Protein AF-A0A2X3J7S8-F1 (afdb_monomer_lite)

Sequence (209 aa):
MTCVLLGASFTGETIERVNIHTGEVEVIYRASQGAHVGVVTVHPKSEKYVFIHGPENPDETWHYDFHHRRGVIAEGGKVSNLDAMDITAPYTPGALRGGSHVHVFSPNGERVSFTYNDHVMHELDPALDLRNVGVAAPFGPVNVQKQHPREYSGSHWCVLVSKTTPTPQPGSDEINRAYEEGWVGNHALAFIGRHTFAKGRESAGAVYR

Radius of gyration: 17.53 Å; chains: 1; bounding box: 47×36×51 Å

pLDDT: mean 91.77, std 14.01, range [23.58, 98.69]

InterPro domains:
  IPR022223 Protein of unknown function DUF3748 [PF12566] (36-152)

Structure (mmCIF, N/CA/C/O backbone):
data_AF-A0A2X3J7S8-F1
#
_entry.id   AF-A0A2X3J7S8-F1
#
loop_
_atom_site.group_PDB
_atom_site.id
_atom_site.type_symbol
_atom_site.label_atom_id
_atom_site.label_alt_id
_atom_site.label_comp_id
_atom_site.label_asym_id
_atom_site.label_entity_id
_atom_site.label_seq_id
_atom_site.pdbx_PDB_ins_code
_atom_site.Cartn_x
_atom_site.Cartn_y
_atom_site.Cartn_z
_atom_site.occupancy
_atom_site.B_iso_or_equiv
_atom_site.auth_seq_id
_atom_site.auth_comp_id
_atom_site.auth_asym_id
_atom_site.auth_atom_id
_atom_site.pdbx_PDB_model_num
ATOM 1 N N . MET A 1 1 ? -15.821 12.381 -7.428 1.00 27.23 1 MET A N 1
ATOM 2 C CA . MET A 1 1 ? -14.966 13.143 -6.496 1.00 27.23 1 MET A CA 1
ATOM 3 C C . MET A 1 1 ? -13.579 13.147 -7.107 1.00 27.23 1 MET A C 1
ATOM 5 O O . MET A 1 1 ? -12.922 12.121 -7.077 1.00 27.23 1 MET A O 1
ATOM 9 N N . THR A 1 2 ? -13.173 14.241 -7.743 1.00 23.58 2 THR A N 1
ATOM 10 C CA . THR A 1 2 ? -11.796 14.399 -8.223 1.00 23.58 2 THR A CA 1
ATOM 11 C C . THR A 1 2 ? -11.240 15.568 -7.440 1.00 23.58 2 THR A C 1
ATOM 13 O O . THR A 1 2 ? -11.690 16.697 -7.615 1.00 23.58 2 THR A O 1
ATOM 16 N N . CYS A 1 3 ? -10.347 15.287 -6.499 1.00 24.14 3 CYS A N 1
ATOM 17 C CA . CYS A 1 3 ? -9.651 16.316 -5.747 1.00 24.14 3 CYS A CA 1
ATOM 18 C C . CYS A 1 3 ? -8.173 16.207 -6.106 1.00 24.14 3 CYS A C 1
ATOM 20 O O . CYS A 1 3 ? -7.448 15.367 -5.581 1.00 24.14 3 CYS A O 1
ATOM 22 N N . VAL A 1 4 ? -7.748 17.028 -7.063 1.00 29.41 4 VAL A N 1
ATOM 23 C CA . VAL A 1 4 ? -6.334 17.347 -7.239 1.00 29.41 4 VAL A CA 1
ATOM 24 C C . VAL A 1 4 ? -6.040 18.461 -6.241 1.00 29.41 4 VAL A C 1
ATOM 26 O O . VAL A 1 4 ? -6.377 19.613 -6.494 1.00 29.41 4 VAL A O 1
ATOM 29 N N . LEU A 1 5 ? -5.445 18.127 -5.096 1.00 35.62 5 LEU A N 1
ATOM 30 C CA . LEU A 1 5 ? -4.813 19.119 -4.228 1.00 35.62 5 LEU A CA 1
ATOM 31 C C . LEU A 1 5 ? -3.309 19.098 -4.495 1.00 35.62 5 LEU A C 1
ATOM 33 O O . LEU A 1 5 ? -2.562 18.320 -3.910 1.00 35.62 5 LEU A O 1
ATOM 37 N N . LEU A 1 6 ? -2.866 19.976 -5.393 1.00 27.33 6 LEU A N 1
ATOM 38 C CA . LEU A 1 6 ? -1.498 20.484 -5.352 1.00 27.33 6 LEU A CA 1
ATOM 39 C C . LEU A 1 6 ? -1.391 21.326 -4.070 1.00 27.33 6 LEU A C 1
ATOM 41 O O . LEU A 1 6 ? -1.966 22.408 -4.007 1.00 27.33 6 LEU A O 1
ATOM 45 N N . GLY A 1 7 ? -0.731 20.795 -3.036 1.00 36.75 7 GLY A N 1
ATOM 46 C CA . GLY A 1 7 ? -0.483 21.506 -1.773 1.00 36.75 7 GLY A CA 1
ATOM 47 C C . GLY A 1 7 ? -1.260 21.033 -0.537 1.00 36.75 7 GLY A C 1
ATOM 48 O O . GLY A 1 7 ? -1.210 21.714 0.482 1.00 36.75 7 GLY A O 1
ATOM 49 N N . ALA A 1 8 ? -1.954 19.889 -0.567 1.00 49.38 8 ALA A N 1
ATOM 50 C CA . ALA A 1 8 ? -2.459 19.290 0.673 1.00 49.38 8 ALA A CA 1
ATOM 51 C C . ALA A 1 8 ? -1.309 18.636 1.451 1.00 49.38 8 ALA A C 1
ATOM 53 O O . ALA A 1 8 ? -0.743 17.639 1.001 1.00 49.38 8 ALA A O 1
ATOM 54 N N . SER A 1 9 ? -0.967 19.180 2.617 1.00 66.56 9 SER A N 1
ATOM 55 C CA . SER A 1 9 ? -0.078 18.511 3.564 1.00 66.56 9 SER A CA 1
ATOM 56 C C . SER A 1 9 ? -0.805 17.321 4.198 1.00 66.56 9 SER A C 1
ATOM 58 O O . SER A 1 9 ? -1.938 17.449 4.662 1.00 66.56 9 SER A O 1
ATOM 60 N N . PHE A 1 10 ? -0.169 16.152 4.213 1.00 83.69 10 PHE A N 1
ATOM 61 C CA . PHE A 1 10 ? -0.716 14.944 4.830 1.00 83.69 10 PHE A CA 1
ATOM 62 C C . PHE A 1 10 ? -0.515 15.005 6.350 1.00 83.69 10 PHE A C 1
ATOM 64 O O . PHE A 1 10 ? 0.505 14.553 6.857 1.00 83.69 10 PHE A O 1
ATOM 71 N N . THR A 1 11 ? -1.464 15.622 7.060 1.00 90.88 11 THR A N 1
ATOM 72 C CA . THR A 1 11 ? -1.354 15.953 8.497 1.00 90.88 11 THR A CA 1
ATOM 73 C C . THR A 1 11 ? -2.442 15.317 9.366 1.00 90.88 11 THR A C 1
ATOM 75 O O . THR A 1 11 ? -2.646 15.738 10.500 1.00 90.88 11 THR A O 1
ATOM 78 N N . GLY A 1 12 ? -3.203 14.352 8.844 1.00 94.25 12 GLY A N 1
ATOM 79 C CA . GLY A 1 12 ? -4.275 13.715 9.611 1.00 94.25 12 GLY A CA 1
ATOM 80 C C . GLY A 1 12 ? -3.718 12.941 10.807 1.00 94.25 12 GLY A C 1
ATOM 81 O O . GLY A 1 12 ? -2.787 12.157 10.659 1.00 94.25 12 GLY A O 1
ATOM 82 N N . GLU A 1 13 ? -4.267 13.156 11.999 1.00 96.31 13 GLU A N 1
ATOM 83 C CA . GLU A 1 13 ? -3.843 12.449 13.219 1.00 96.31 13 GLU A CA 1
ATOM 84 C C . GLU A 1 13 ? -4.748 11.262 13.555 1.00 96.31 13 GLU A C 1
ATOM 86 O O . GLU A 1 13 ? -4.360 10.370 14.311 1.00 96.31 13 GLU A O 1
ATOM 91 N N . THR A 1 14 ? -5.965 11.245 13.016 1.00 97.56 14 THR A N 1
ATOM 92 C CA . THR A 1 14 ? -6.994 10.264 13.352 1.00 97.56 14 THR A CA 1
ATOM 93 C C . THR A 1 14 ? -7.722 9.758 12.114 1.00 97.56 14 THR A C 1
ATOM 95 O O . THR A 1 14 ? -7.866 10.456 11.111 1.00 97.56 14 THR A O 1
ATOM 98 N N . ILE A 1 15 ? -8.194 8.515 12.205 1.00 97.38 15 ILE A N 1
ATOM 99 C CA . ILE A 1 15 ? -9.266 7.986 11.366 1.00 97.38 15 ILE A CA 1
ATOM 100 C C . ILE A 1 15 ? -10.505 7.917 12.242 1.00 97.38 15 ILE A C 1
ATOM 102 O O . ILE A 1 15 ? -10.474 7.329 13.325 1.00 97.38 15 ILE A O 1
ATOM 106 N N . GLU A 1 16 ? -11.585 8.524 11.774 1.00 96.38 16 GLU A N 1
ATOM 107 C CA . GLU A 1 16 ? -12.795 8.738 12.558 1.00 96.38 16 GLU A CA 1
ATOM 108 C C . GLU A 1 16 ? -14.023 8.321 11.755 1.00 96.38 16 GLU A C 1
ATOM 110 O O . GLU A 1 16 ? -14.027 8.370 10.521 1.00 96.38 16 GLU A O 1
ATOM 115 N N . ARG A 1 17 ? -15.083 7.937 12.464 1.00 93.94 17 ARG A N 1
ATOM 116 C CA . ARG A 1 17 ? -16.429 7.831 11.901 1.00 93.94 17 ARG A CA 1
ATOM 117 C C . ARG A 1 17 ? -17.372 8.765 12.635 1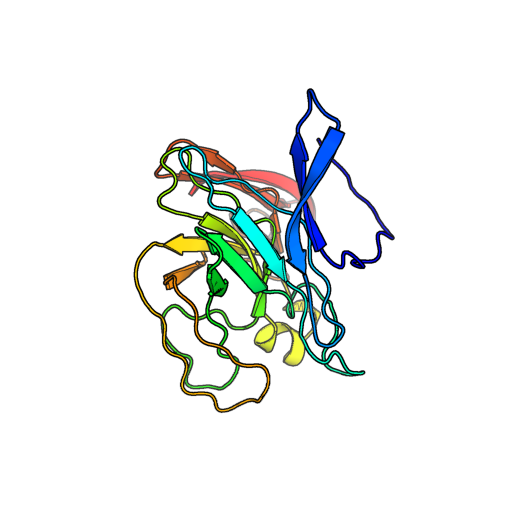.00 93.94 17 ARG A C 1
ATOM 119 O O . ARG A 1 17 ? -17.214 9.008 13.827 1.00 93.94 17 ARG A O 1
ATOM 126 N N . VAL A 1 18 ? -18.370 9.254 11.910 1.00 95.94 18 VAL A N 1
ATOM 127 C CA . VAL A 1 18 ? -19.370 10.180 12.439 1.00 95.94 18 VAL A CA 1
ATOM 128 C C . VAL A 1 18 ? -20.750 9.571 12.272 1.00 95.94 18 VAL A C 1
ATOM 130 O O . VAL A 1 18 ? -21.126 9.142 11.178 1.00 95.94 18 VAL A O 1
ATOM 133 N N . ASN A 1 19 ? -21.526 9.554 13.350 1.00 96.12 19 ASN A N 1
ATOM 134 C CA . ASN A 1 19 ? -22.940 9.233 13.285 1.00 96.12 19 ASN A CA 1
ATOM 135 C C . ASN A 1 19 ? -23.696 10.423 12.674 1.00 96.12 19 ASN A C 1
ATOM 137 O O . ASN A 1 19 ? -23.760 11.500 13.260 1.00 96.12 19 ASN A O 1
ATOM 141 N N . ILE A 1 20 ? -24.304 10.229 11.504 1.00 96.44 20 ILE A N 1
ATOM 142 C CA . ILE A 1 20 ? -24.978 11.310 10.764 1.00 96.44 20 ILE A CA 1
ATOM 143 C C . ILE A 1 20 ? -26.258 11.833 11.435 1.00 96.44 20 ILE A C 1
ATOM 145 O O . ILE A 1 20 ? -26.748 12.895 11.061 1.00 96.44 20 ILE A O 1
ATOM 149 N N . HIS A 1 21 ? -26.822 11.095 12.394 1.00 97.31 21 HIS A N 1
ATOM 150 C CA . HIS A 1 21 ? -28.045 11.479 13.096 1.00 97.31 21 HIS A CA 1
ATOM 151 C C . HIS A 1 21 ? -27.751 12.205 14.409 1.00 97.31 21 HIS A C 1
ATOM 153 O O . HIS A 1 21 ? -28.447 13.161 14.739 1.00 97.31 21 HIS A O 1
ATOM 159 N N . THR A 1 22 ? -26.741 11.753 15.158 1.00 97.44 22 THR A N 1
ATOM 160 C CA . THR A 1 22 ? -26.391 12.325 16.471 1.00 97.44 22 THR A CA 1
ATOM 161 C C . THR A 1 22 ? -25.235 13.320 16.405 1.00 97.44 22 THR A C 1
ATOM 163 O O . THR A 1 22 ? -25.077 14.122 17.320 1.00 97.44 22 THR A O 1
ATOM 166 N N . GLY A 1 23 ? -24.421 13.272 15.348 1.00 96.12 23 GLY A N 1
ATOM 167 C CA . GLY A 1 23 ? -23.163 14.012 15.251 1.00 96.12 23 GLY A CA 1
ATOM 168 C C . GLY A 1 23 ? -22.041 13.442 16.125 1.00 96.12 23 GLY A C 1
ATOM 169 O O . GLY A 1 23 ? -20.977 14.048 16.205 1.00 96.12 23 GLY A O 1
ATOM 170 N N . GLU A 1 24 ? -22.257 12.299 16.784 1.00 97.06 24 GLU A N 1
ATOM 171 C CA . GLU A 1 24 ? -21.241 11.645 17.609 1.00 97.06 24 GLU A CA 1
ATOM 172 C C . GLU A 1 24 ? -20.062 11.180 16.748 1.00 97.06 24 GLU A C 1
ATOM 174 O O . GLU A 1 24 ? -20.255 10.568 15.693 1.00 97.06 24 GLU A O 1
ATOM 179 N N . VAL A 1 25 ? -18.846 11.480 17.207 1.00 96.38 25 VAL A N 1
ATOM 180 C CA . VAL A 1 25 ? -17.593 11.135 16.532 1.00 96.38 25 VAL A CA 1
ATOM 181 C C . VAL A 1 25 ? -16.887 10.041 17.319 1.00 96.38 25 VAL A C 1
ATOM 183 O O . VAL A 1 25 ? -16.632 10.193 18.513 1.00 96.38 25 VAL A O 1
ATOM 186 N N . GLU A 1 26 ? -16.523 8.964 16.634 1.00 95.06 26 GLU A N 1
ATOM 187 C CA . GLU A 1 26 ? -15.729 7.874 17.188 1.00 95.06 26 GLU A CA 1
ATOM 188 C C . GLU A 1 26 ? -14.376 7.797 16.483 1.00 95.06 26 GLU A C 1
ATOM 190 O O . GLU A 1 26 ? -14.296 7.762 15.252 1.00 95.06 26 GLU A O 1
ATOM 195 N N . VAL A 1 27 ? -13.307 7.728 17.276 1.00 96.38 27 VAL A N 1
ATOM 196 C CA . VAL A 1 27 ? -11.940 7.554 16.779 1.00 96.38 27 VAL A CA 1
ATOM 197 C C . VAL A 1 27 ? -11.670 6.066 16.572 1.00 96.38 27 VAL A C 1
ATOM 199 O O . VAL A 1 27 ? -11.536 5.315 17.533 1.00 96.38 27 VAL A O 1
ATOM 202 N N . ILE A 1 28 ? -11.542 5.657 15.312 1.00 96.25 28 ILE A N 1
ATOM 203 C CA . ILE A 1 28 ? -11.196 4.285 14.907 1.00 96.25 28 ILE A CA 1
ATOM 204 C C . ILE A 1 28 ? -9.697 4.040 15.096 1.00 96.25 28 ILE A C 1
ATOM 206 O O . ILE A 1 28 ? -9.274 2.961 15.510 1.00 96.25 28 ILE A O 1
ATOM 210 N N . TYR A 1 29 ? -8.881 5.042 14.769 1.00 97.19 29 TYR A N 1
ATOM 211 C CA . TYR A 1 29 ? -7.431 4.973 14.889 1.00 97.19 29 TYR A CA 1
ATOM 212 C C . TYR A 1 29 ? -6.848 6.346 15.200 1.00 97.19 29 TYR A C 1
ATOM 214 O O . TYR A 1 29 ? -7.319 7.355 14.679 1.00 97.19 29 TYR A O 1
ATOM 222 N N . ARG A 1 30 ? -5.785 6.373 16.006 1.00 97.19 30 ARG A N 1
ATOM 223 C CA . ARG A 1 30 ? -4.969 7.560 16.255 1.00 97.19 30 ARG A CA 1
ATOM 224 C C . ARG A 1 30 ? -3.526 7.244 15.893 1.00 97.19 30 ARG A C 1
ATOM 226 O O . ARG A 1 30 ? -2.946 6.310 16.446 1.00 97.19 30 ARG A O 1
ATOM 233 N N . ALA A 1 31 ? -2.973 8.024 14.973 1.00 96.00 31 ALA A N 1
ATOM 234 C CA . ALA A 1 31 ? -1.571 7.952 14.614 1.00 96.00 31 ALA A CA 1
ATOM 235 C C . ALA A 1 31 ? -0.698 8.272 15.830 1.00 96.00 31 ALA A C 1
ATOM 237 O O . ALA A 1 31 ? -1.080 9.027 16.727 1.00 96.00 31 ALA A O 1
ATOM 238 N N . SER A 1 32 ? 0.487 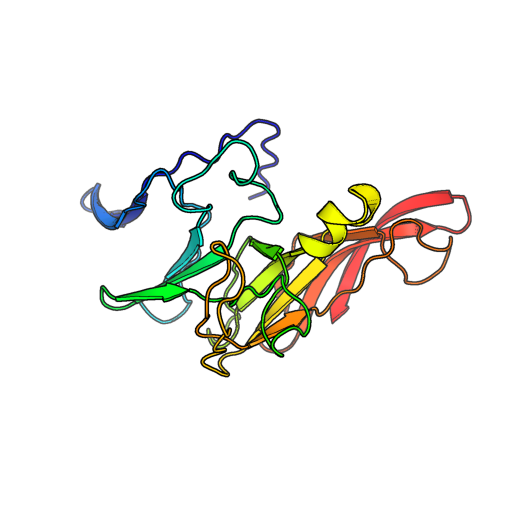7.677 15.865 1.00 95.38 32 SER A N 1
ATOM 239 C CA . SER A 1 32 ? 1.447 7.880 16.944 1.00 95.38 32 SER A CA 1
ATOM 240 C C . SER A 1 32 ? 2.837 8.138 16.375 1.00 95.38 32 SER A C 1
ATOM 242 O O . SER A 1 32 ? 3.059 7.999 15.173 1.00 95.38 32 SER A O 1
ATOM 244 N N . GLN A 1 33 ? 3.773 8.544 17.236 1.00 96.19 33 GLN A N 1
ATOM 245 C CA . GLN A 1 33 ? 5.185 8.699 16.863 1.00 96.19 33 GLN A CA 1
ATOM 246 C C . GLN A 1 33 ? 5.412 9.672 15.690 1.00 96.19 33 GLN A C 1
ATOM 248 O O . GLN A 1 33 ? 6.262 9.443 14.837 1.00 96.19 33 GLN A O 1
ATOM 253 N N . GLY A 1 34 ? 4.629 10.752 15.621 1.00 95.25 34 GLY A N 1
ATOM 254 C CA . GLY A 1 34 ? 4.751 11.766 14.567 1.00 95.25 34 GLY A CA 1
ATOM 255 C C . GLY A 1 34 ? 4.273 11.319 13.182 1.00 95.25 34 GLY A C 1
ATOM 256 O O . GLY A 1 34 ? 4.447 12.064 12.224 1.00 95.25 34 GLY A O 1
ATOM 257 N N . ALA A 1 35 ? 3.678 10.128 13.057 1.00 96.00 35 ALA A N 1
ATOM 258 C CA . ALA A 1 35 ? 3.042 9.713 11.818 1.00 96.00 35 ALA A CA 1
ATOM 259 C C . ALA A 1 35 ? 1.727 10.462 11.582 1.00 96.00 35 ALA A C 1
ATOM 261 O O . ALA A 1 35 ? 1.071 10.939 12.510 1.00 96.00 35 ALA A O 1
ATOM 262 N N . HIS A 1 36 ? 1.305 10.453 10.324 1.00 97.00 36 HIS A N 1
ATOM 263 C CA . HIS A 1 36 ? -0.007 10.917 9.905 1.00 97.00 36 HIS A CA 1
ATOM 264 C C . HIS A 1 36 ? -0.770 9.803 9.186 1.00 97.00 36 HIS A C 1
ATOM 266 O O . HIS A 1 36 ? -0.178 8.837 8.697 1.00 97.00 36 HIS A O 1
ATOM 272 N N . VAL A 1 37 ? -2.090 9.933 9.132 1.00 97.38 37 VAL A N 1
ATOM 273 C CA . VAL A 1 37 ? -3.015 8.978 8.523 1.00 97.38 37 VAL A CA 1
ATOM 274 C C . VAL A 1 37 ? -4.077 9.683 7.693 1.00 97.38 37 VAL A C 1
ATOM 276 O O . VAL A 1 37 ? -4.382 10.856 7.903 1.00 97.38 37 VAL A O 1
ATOM 279 N N . GLY A 1 38 ? -4.668 8.963 6.744 1.00 95.81 38 GLY A N 1
ATOM 280 C CA . GLY A 1 38 ? -5.783 9.487 5.963 1.00 95.81 38 GLY A CA 1
ATOM 281 C C . GLY A 1 38 ? -6.200 8.569 4.824 1.00 95.81 38 GLY A C 1
ATOM 282 O O . GLY A 1 38 ? -5.756 7.427 4.736 1.00 95.81 38 GLY A O 1
ATOM 283 N N . VAL A 1 39 ? -7.042 9.099 3.932 1.00 94.38 39 VAL A N 1
ATOM 284 C CA . VAL A 1 39 ? -7.511 8.403 2.717 1.00 94.38 39 VAL A CA 1
ATOM 285 C C . VAL A 1 39 ? -8.101 7.027 3.064 1.00 94.38 39 VAL A C 1
ATOM 287 O O . VAL A 1 39 ? -7.631 5.986 2.611 1.00 94.38 39 VAL A O 1
ATOM 290 N N . VAL A 1 40 ? -9.101 7.033 3.946 1.00 96.38 40 VAL A N 1
ATOM 291 C CA . VAL A 1 40 ? -9.759 5.817 4.433 1.00 96.38 40 VAL A CA 1
ATOM 292 C C . VAL A 1 40 ? -10.810 5.306 3.448 1.00 96.38 40 VAL A C 1
ATOM 294 O O . VAL A 1 40 ? -11.610 6.076 2.918 1.00 96.38 40 VAL A O 1
ATOM 297 N N . THR A 1 41 ? -10.846 3.988 3.275 1.00 97.00 41 THR A N 1
ATOM 298 C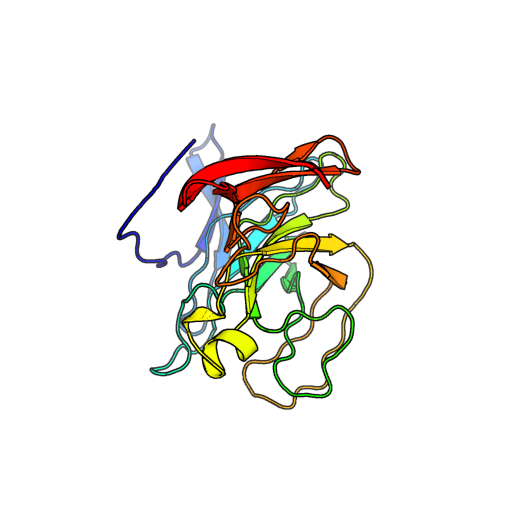 CA . THR A 1 41 ? -11.900 3.246 2.583 1.00 97.00 41 THR A CA 1
ATOM 299 C C . THR A 1 41 ? -12.512 2.229 3.542 1.00 97.00 41 THR A C 1
ATOM 301 O O . THR A 1 41 ? -11.810 1.571 4.313 1.00 97.00 41 THR A O 1
ATOM 304 N N . VAL A 1 42 ? -13.834 2.079 3.489 1.00 97.25 42 VAL A N 1
ATOM 305 C CA . VAL A 1 42 ? -14.584 1.122 4.315 1.00 97.25 42 VAL A CA 1
ATOM 306 C C . VAL A 1 42 ? -14.847 -0.152 3.516 1.00 97.25 42 VAL A C 1
ATOM 308 O O . VAL A 1 42 ? -15.158 -0.100 2.325 1.00 97.25 42 VAL A O 1
ATOM 311 N N . HIS A 1 43 ? -14.724 -1.304 4.165 1.00 97.94 43 HIS A N 1
ATOM 312 C CA . HIS A 1 43 ? -15.052 -2.599 3.585 1.00 97.94 43 HIS A CA 1
ATOM 313 C C . HIS A 1 43 ? -16.554 -2.680 3.246 1.00 97.94 43 HIS A C 1
ATOM 315 O O . HIS A 1 43 ? -17.388 -2.260 4.050 1.00 97.94 43 HIS A O 1
ATOM 321 N N . PRO A 1 44 ? -16.949 -3.255 2.093 1.00 96.88 44 PRO A N 1
ATOM 322 C CA . PRO A 1 44 ? -18.332 -3.181 1.605 1.00 96.88 44 PRO A CA 1
ATOM 323 C C . PRO A 1 44 ? -19.365 -3.940 2.454 1.00 96.88 44 PRO A C 1
ATOM 325 O O . PRO A 1 44 ? -20.563 -3.767 2.249 1.00 96.88 44 PRO A O 1
ATOM 328 N N . LYS A 1 45 ? -18.929 -4.824 3.362 1.00 95.69 45 LYS A N 1
ATOM 329 C CA . LYS A 1 45 ? -19.817 -5.746 4.100 1.00 95.69 45 LYS A CA 1
ATOM 330 C C . LYS A 1 45 ? -19.568 -5.823 5.604 1.00 95.69 45 LYS A C 1
ATOM 332 O O . LYS A 1 45 ? -20.285 -6.542 6.292 1.00 95.69 45 LYS A O 1
ATOM 337 N N . SER A 1 46 ? -18.528 -5.174 6.116 1.00 95.06 46 SER A N 1
ATOM 338 C CA . SER A 1 46 ? -18.163 -5.288 7.530 1.00 95.06 46 SER A CA 1
ATOM 339 C C . SER A 1 46 ? -17.517 -4.010 8.031 1.00 95.06 46 SER A C 1
ATOM 341 O O . SER A 1 46 ? -17.045 -3.193 7.243 1.00 95.06 46 SER A O 1
ATOM 343 N N . GLU A 1 47 ? -17.488 -3.857 9.352 1.00 95.44 47 GLU A N 1
ATOM 344 C CA . GLU A 1 47 ? -16.823 -2.750 10.034 1.00 95.44 47 GLU A CA 1
ATOM 345 C C . GLU A 1 47 ? -15.299 -2.940 10.026 1.00 95.44 47 GLU A C 1
ATOM 347 O O . GLU A 1 47 ? -14.655 -3.245 11.031 1.00 95.44 47 GLU A O 1
ATOM 352 N N . LYS A 1 48 ? -14.741 -2.815 8.827 1.00 97.19 48 LYS A N 1
ATOM 353 C CA . LYS A 1 48 ? -13.322 -2.928 8.530 1.00 97.19 48 LYS A CA 1
ATOM 354 C C . LYS A 1 48 ? -12.915 -1.739 7.684 1.00 97.19 48 LYS A C 1
ATOM 356 O O . LYS A 1 48 ? -13.601 -1.380 6.729 1.00 97.19 48 LYS A O 1
ATOM 361 N N . TYR A 1 49 ? -11.780 -1.159 8.023 1.00 98.06 49 TYR A N 1
ATOM 362 C CA . TYR A 1 49 ? -11.262 0.047 7.400 1.00 98.06 49 TYR A CA 1
ATOM 363 C C . TYR A 1 49 ? -9.882 -0.245 6.840 1.00 98.06 49 TYR A C 1
ATOM 365 O O . TYR A 1 49 ? -9.103 -0.952 7.476 1.00 98.06 49 TYR A O 1
ATOM 373 N N . VAL A 1 50 ? -9.577 0.312 5.676 1.00 98.44 50 VAL A N 1
ATOM 374 C CA . VAL A 1 50 ? -8.218 0.374 5.143 1.00 98.44 50 VAL A CA 1
ATOM 375 C C . VAL A 1 50 ? -7.861 1.830 4.898 1.00 98.44 50 VAL A C 1
ATOM 377 O O . VAL A 1 50 ? -8.692 2.591 4.409 1.00 98.44 50 VAL A O 1
ATOM 380 N N . PHE A 1 51 ? -6.665 2.248 5.285 1.00 98.12 51 PHE A N 1
ATOM 381 C CA . PHE A 1 51 ? -6.235 3.637 5.160 1.00 98.12 51 PHE A CA 1
ATOM 382 C C . PHE A 1 51 ? -4.726 3.738 4.992 1.00 98.12 51 PHE A C 1
ATOM 384 O O . PHE A 1 51 ? -3.978 2.786 5.232 1.00 98.12 51 PHE A O 1
ATOM 391 N N . ILE A 1 52 ? -4.290 4.925 4.588 1.00 97.38 52 ILE A N 1
ATOM 392 C CA . ILE A 1 52 ? -2.883 5.251 4.418 1.00 97.38 52 ILE A CA 1
ATOM 393 C C . ILE A 1 52 ? -2.303 5.655 5.755 1.00 97.38 52 ILE A C 1
ATOM 395 O O . ILE A 1 52 ? -2.877 6.472 6.476 1.00 97.38 52 ILE A O 1
ATOM 399 N N . HIS A 1 53 ? -1.119 5.133 6.029 1.00 97.69 53 HIS A N 1
ATOM 400 C CA . HIS A 1 53 ? -0.302 5.512 7.159 1.00 97.69 53 HIS A CA 1
ATOM 401 C C . HIS A 1 53 ? 1.054 6.006 6.647 1.00 97.69 53 HIS A C 1
ATOM 403 O O . HIS A 1 53 ? 1.729 5.318 5.878 1.00 97.69 53 HIS A O 1
ATOM 409 N N . GLY A 1 54 ? 1.442 7.217 7.044 1.00 96.69 54 GLY A N 1
ATOM 410 C CA . GLY A 1 54 ? 2.789 7.742 6.819 1.00 96.69 54 GLY A CA 1
ATOM 411 C C . GLY A 1 54 ? 3.820 7.022 7.694 1.00 96.69 54 GLY A C 1
ATOM 412 O O . GLY A 1 54 ? 3.457 6.185 8.520 1.00 96.69 54 GLY A O 1
ATOM 413 N N . PRO A 1 55 ? 5.115 7.309 7.556 1.00 95.88 55 PRO A N 1
ATOM 414 C CA . PRO A 1 55 ? 6.105 6.667 8.404 1.00 95.88 55 PRO A CA 1
ATOM 415 C C . PRO A 1 55 ? 6.001 7.144 9.858 1.00 95.88 55 PRO A C 1
ATOM 417 O O . PRO A 1 55 ? 5.764 8.318 10.130 1.00 95.88 55 PRO A O 1
ATOM 420 N N . GLU A 1 56 ? 6.207 6.222 10.795 1.00 96.50 56 GLU A N 1
ATOM 421 C CA . GLU A 1 56 ? 6.418 6.538 12.213 1.00 96.50 56 GLU A CA 1
ATOM 422 C C . GLU A 1 56 ? 7.857 6.995 12.437 1.00 96.50 56 GLU A C 1
ATOM 424 O O . GLU A 1 56 ? 8.777 6.504 11.780 1.00 96.50 56 GLU A O 1
ATOM 429 N N . ASN A 1 57 ? 8.058 7.904 13.390 1.00 96.69 57 ASN A N 1
ATOM 430 C CA . ASN A 1 57 ? 9.324 8.587 13.654 1.00 96.69 57 ASN A CA 1
ATOM 431 C C . ASN A 1 57 ? 9.918 9.155 12.352 1.00 96.69 57 ASN A C 1
ATOM 433 O O . ASN A 1 57 ? 10.977 8.683 11.915 1.00 96.69 57 ASN A O 1
ATOM 437 N N . PRO A 1 58 ? 9.209 10.076 11.668 1.00 96.19 58 PRO A N 1
ATOM 438 C CA . PRO A 1 58 ? 9.734 10.676 10.454 1.00 96.19 58 PRO A CA 1
ATOM 439 C C . PRO A 1 58 ? 11.017 11.457 10.758 1.00 96.19 58 PRO A C 1
ATOM 441 O O . PRO A 1 58 ? 11.133 12.091 11.808 1.00 96.19 58 PRO A O 1
ATOM 444 N N . ASP A 1 59 ? 11.971 11.408 9.836 1.00 95.88 59 ASP A N 1
ATOM 445 C CA . ASP A 1 59 ? 13.225 12.160 9.902 1.00 95.88 59 ASP A CA 1
ATOM 446 C C . ASP A 1 59 ? 13.520 12.854 8.563 1.00 95.88 59 ASP A C 1
ATOM 448 O O . ASP A 1 59 ? 12.706 12.821 7.637 1.00 95.88 59 ASP A O 1
ATOM 452 N N . GLU A 1 60 ? 14.675 13.514 8.468 1.00 94.00 60 GLU A N 1
ATOM 453 C CA . GLU A 1 60 ? 15.086 14.264 7.274 1.00 94.00 60 GLU A CA 1
ATOM 454 C C . GLU A 1 60 ? 15.115 13.400 6.003 1.00 94.00 60 GLU A C 1
ATOM 456 O O . GLU A 1 60 ? 14.789 13.883 4.920 1.00 94.00 60 GLU A O 1
ATOM 461 N N . THR A 1 61 ? 15.454 12.118 6.136 1.00 92.88 61 THR A N 1
ATOM 462 C CA . THR A 1 61 ? 15.610 11.166 5.026 1.00 92.88 61 THR A CA 1
ATOM 463 C C . THR A 1 61 ? 14.378 10.293 4.808 1.00 92.88 61 THR A C 1
ATOM 465 O O . THR A 1 61 ? 14.157 9.787 3.713 1.00 92.88 61 THR A O 1
ATOM 468 N N . TRP A 1 62 ? 13.545 10.131 5.836 1.00 95.56 62 TRP A N 1
ATOM 469 C CA . TRP A 1 62 ? 12.385 9.254 5.814 1.00 95.56 62 TRP A CA 1
ATOM 470 C C . TRP A 1 62 ? 11.169 9.961 6.408 1.00 95.56 62 TRP A C 1
ATOM 472 O O . TRP A 1 62 ? 10.830 9.808 7.582 1.00 95.56 62 TRP A O 1
ATOM 482 N N . HIS A 1 63 ? 10.488 10.735 5.572 1.00 94.88 63 HIS A N 1
ATOM 483 C CA . HIS A 1 63 ? 9.246 11.436 5.888 1.00 94.88 63 HIS A CA 1
ATOM 484 C C . HIS A 1 63 ? 8.139 11.020 4.913 1.00 94.88 63 HIS A C 1
ATOM 486 O O . HIS A 1 63 ? 8.336 10.155 4.059 1.00 94.88 63 HIS A O 1
ATOM 492 N N . TYR A 1 64 ? 6.939 11.580 5.075 1.00 94.62 64 TYR A N 1
ATOM 493 C CA . TYR A 1 64 ? 5.827 11.273 4.180 1.00 94.62 64 TYR A CA 1
ATOM 494 C C . TYR A 1 64 ? 6.176 11.611 2.721 1.00 94.62 64 TYR A C 1
ATOM 496 O O . TYR A 1 64 ? 6.340 12.779 2.378 1.00 94.62 64 TYR A O 1
ATOM 504 N N . ASP A 1 65 ? 6.210 10.578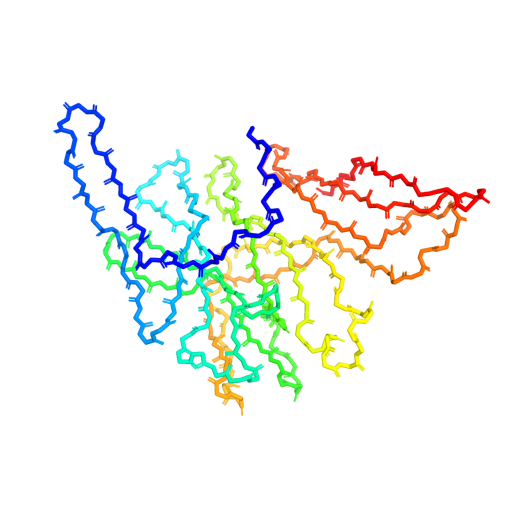 1.880 1.00 94.62 65 ASP A N 1
ATOM 505 C CA . ASP A 1 65 ? 6.374 10.656 0.428 1.00 94.62 65 ASP A CA 1
ATOM 506 C C . ASP A 1 65 ? 5.633 9.475 -0.237 1.00 94.62 65 ASP A C 1
ATOM 508 O O . ASP A 1 65 ? 5.170 8.539 0.432 1.00 94.62 65 ASP A O 1
ATOM 512 N N . PHE A 1 66 ? 5.503 9.487 -1.562 1.00 94.44 66 PHE A N 1
ATOM 513 C CA . PHE A 1 66 ? 4.821 8.465 -2.347 1.00 94.44 66 PHE A CA 1
ATOM 514 C C . PHE A 1 66 ? 5.391 7.058 -2.135 1.00 94.44 66 PHE A C 1
ATOM 516 O O . PHE A 1 66 ? 4.629 6.091 -2.183 1.00 94.44 66 PHE A O 1
ATOM 523 N N . HIS A 1 67 ? 6.686 6.922 -1.867 1.00 96.62 67 HIS A N 1
ATOM 524 C CA . HIS A 1 67 ? 7.346 5.634 -1.656 1.00 96.62 67 HIS A CA 1
ATOM 525 C C . HIS A 1 67 ? 7.577 5.287 -0.162 1.00 96.62 67 HIS A C 1
ATOM 527 O O . HIS A 1 67 ? 8.087 4.209 0.129 1.00 96.62 67 HIS A O 1
ATOM 533 N N . HIS A 1 68 ? 7.126 6.124 0.792 1.00 97.12 68 HIS A N 1
ATOM 534 C CA . HIS A 1 68 ? 7.283 5.924 2.255 1.00 97.12 68 HIS A CA 1
ATOM 535 C C . HIS A 1 68 ? 5.965 5.743 3.032 1.00 97.12 68 HIS A C 1
ATOM 537 O O . HIS A 1 68 ? 5.908 5.867 4.256 1.00 97.12 68 HIS A O 1
ATOM 543 N N . ARG A 1 69 ? 4.881 5.458 2.320 1.00 96.06 69 ARG A N 1
ATOM 544 C CA . ARG A 1 69 ? 3.518 5.287 2.846 1.00 96.06 69 ARG A CA 1
ATOM 545 C C . ARG A 1 69 ? 3.117 3.814 2.851 1.00 96.06 69 ARG A C 1
ATOM 547 O O . ARG A 1 69 ? 3.538 3.074 1.976 1.00 96.06 69 ARG A O 1
ATOM 554 N N . ARG A 1 70 ? 2.275 3.393 3.789 1.00 97.75 70 ARG A N 1
ATOM 555 C CA . ARG A 1 70 ? 1.822 1.996 3.900 1.00 97.75 70 ARG A CA 1
ATOM 556 C C . ARG A 1 70 ? 0.311 1.897 4.012 1.00 97.75 70 ARG A C 1
ATOM 558 O O . ARG A 1 70 ? -0.340 2.834 4.480 1.00 97.75 70 ARG A O 1
ATOM 565 N N . GLY A 1 71 ? -0.242 0.752 3.637 1.00 98.44 71 GLY A N 1
ATOM 566 C CA . GLY A 1 71 ? -1.623 0.396 3.925 1.00 98.44 71 GLY A CA 1
ATOM 567 C C . GLY A 1 71 ? -1.757 -0.176 5.328 1.00 98.44 71 GLY A C 1
ATOM 568 O O . GLY A 1 71 ? -0.962 -1.011 5.760 1.00 98.44 71 GLY A O 1
ATOM 569 N N . VAL A 1 72 ? -2.796 0.242 6.042 1.00 98.31 72 VAL A N 1
ATOM 570 C CA . VAL A 1 72 ? -3.147 -0.269 7.370 1.00 98.31 72 VAL A CA 1
ATOM 571 C C . VAL A 1 72 ? -4.609 -0.688 7.371 1.00 98.31 72 VAL A C 1
ATOM 573 O O . VAL A 1 72 ? -5.454 0.026 6.839 1.00 98.31 72 VAL A O 1
ATOM 576 N N . ILE A 1 73 ? -4.901 -1.843 7.972 1.00 98.19 73 ILE A N 1
ATOM 577 C CA . ILE A 1 73 ? -6.260 -2.327 8.224 1.00 98.19 73 ILE A CA 1
ATOM 578 C C . ILE A 1 73 ? -6.599 -2.135 9.703 1.00 98.19 73 ILE A C 1
ATOM 580 O O . ILE A 1 73 ? -5.805 -2.513 10.566 1.00 98.19 73 ILE A O 1
ATOM 584 N N . ALA A 1 74 ? -7.801 -1.626 9.981 1.00 97.81 74 ALA A N 1
ATOM 585 C CA . ALA A 1 74 ? -8.420 -1.642 11.303 1.00 97.81 74 ALA A CA 1
ATOM 586 C C . ALA A 1 74 ? -9.735 -2.442 11.282 1.00 97.81 74 ALA A C 1
ATOM 588 O O . ALA A 1 74 ? -10.605 -2.189 10.448 1.00 97.81 74 ALA A O 1
ATOM 589 N N . GLU A 1 75 ? -9.886 -3.400 12.197 1.00 95.75 75 GLU A N 1
ATOM 590 C CA . GLU A 1 75 ? -11.095 -4.221 12.373 1.00 95.75 75 GLU A CA 1
ATOM 591 C C . GLU A 1 75 ? -11.206 -4.681 13.835 1.00 95.75 75 GLU A C 1
ATOM 593 O O . GLU A 1 75 ? -10.240 -5.183 14.411 1.00 95.75 75 GLU A O 1
ATOM 598 N N . GLY A 1 76 ? -12.384 -4.521 14.451 1.00 92.56 76 GLY A N 1
ATOM 599 C CA . GLY A 1 76 ? -12.646 -5.016 15.811 1.00 92.56 76 GLY A CA 1
ATOM 600 C C . GLY A 1 76 ? -11.664 -4.494 16.870 1.00 92.56 76 GLY A C 1
ATOM 601 O O . GLY A 1 76 ? -11.223 -5.256 17.730 1.00 92.56 76 GLY A O 1
ATOM 602 N N . GLY A 1 77 ? -11.256 -3.224 16.760 1.00 91.81 77 GLY A N 1
ATOM 603 C CA . GLY A 1 77 ? -10.275 -2.587 17.649 1.00 91.81 77 GLY A CA 1
ATOM 604 C C . GLY A 1 77 ? -8.824 -3.049 17.456 1.00 91.81 77 GLY A C 1
ATOM 605 O O . GLY A 1 77 ? -7.942 -2.612 18.192 1.00 91.81 77 GLY A O 1
ATOM 606 N N . LYS A 1 78 ? -8.551 -3.924 16.481 1.00 95.94 78 LYS A N 1
ATOM 607 C CA . LYS A 1 78 ? -7.200 -4.369 16.123 1.00 95.94 78 LYS A CA 1
ATOM 608 C C . LYS A 1 78 ? -6.727 -3.656 14.870 1.00 95.94 78 LYS A C 1
ATOM 610 O O . LYS A 1 78 ? -7.512 -3.398 13.962 1.00 95.94 78 LYS A O 1
ATOM 615 N N . VAL A 1 79 ? -5.427 -3.388 14.824 1.00 96.94 79 VAL A N 1
ATOM 616 C CA . VAL A 1 79 ? -4.769 -2.688 13.721 1.00 96.94 79 VAL A CA 1
ATOM 617 C C . VAL A 1 79 ? -3.573 -3.506 13.257 1.00 96.94 79 VAL A C 1
ATOM 619 O O . VAL A 1 79 ? -2.808 -4.013 14.078 1.00 96.94 79 VAL A O 1
ATOM 622 N N . SER A 1 80 ? -3.409 -3.643 11.946 1.00 97.31 80 SER A N 1
ATOM 623 C CA . SER A 1 80 ? -2.280 -4.349 11.335 1.00 97.31 80 SER A CA 1
ATOM 624 C C . SER A 1 80 ? -1.930 -3.747 9.981 1.00 97.31 80 SER A C 1
ATOM 626 O O . SER A 1 80 ? -2.814 -3.246 9.287 1.00 97.31 80 SER A O 1
ATOM 628 N N . ASN A 1 81 ? -0.672 -3.861 9.559 1.00 98.44 81 ASN A N 1
ATOM 629 C CA . ASN A 1 81 ? -0.288 -3.486 8.200 1.00 98.44 81 ASN A CA 1
ATOM 630 C C . ASN A 1 81 ? -1.020 -4.367 7.172 1.00 98.44 81 ASN A C 1
ATOM 632 O O . ASN A 1 81 ? -1.117 -5.592 7.333 1.00 98.44 81 ASN A O 1
ATOM 636 N N . LEU A 1 82 ? -1.535 -3.740 6.116 1.00 98.62 82 LEU A N 1
ATOM 637 C CA . LEU A 1 82 ? -2.053 -4.424 4.934 1.00 98.62 82 LEU A CA 1
ATOM 638 C C . LEU A 1 82 ? -0.881 -5.073 4.195 1.00 98.62 82 LEU A C 1
ATOM 640 O O . LEU A 1 82 ? -0.783 -6.297 4.134 1.00 98.62 82 LEU A O 1
ATOM 644 N N . ASP A 1 83 ? 0.005 -4.232 3.673 1.00 98.62 83 ASP A N 1
ATOM 645 C CA . ASP A 1 83 ? 1.185 -4.619 2.914 1.00 98.62 83 ASP A CA 1
ATOM 646 C C . ASP A 1 83 ? 2.414 -4.811 3.809 1.00 98.62 83 ASP A C 1
ATOM 648 O O . ASP A 1 83 ? 2.498 -4.296 4.925 1.00 98.62 83 ASP A O 1
ATOM 652 N N . ALA A 1 84 ? 3.349 -5.627 3.326 1.00 98.62 84 ALA A N 1
ATOM 653 C CA . ALA A 1 84 ? 4.689 -5.758 3.881 1.00 98.62 84 ALA A CA 1
ATOM 654 C C . ALA A 1 84 ? 5.657 -4.926 3.037 1.00 98.62 84 ALA A C 1
ATOM 656 O O . ALA A 1 84 ? 5.452 -4.809 1.828 1.00 98.62 84 ALA A O 1
ATOM 657 N N . MET A 1 85 ? 6.730 -4.422 3.642 1.00 98.56 85 MET A N 1
ATOM 658 C CA . MET A 1 85 ? 7.775 -3.689 2.934 1.00 98.56 85 MET A CA 1
ATOM 659 C C . MET A 1 85 ? 9.155 -4.241 3.271 1.00 98.56 85 MET A C 1
ATOM 661 O O . MET A 1 85 ? 9.536 -4.304 4.442 1.00 98.56 85 MET A O 1
ATOM 665 N N . ASP A 1 86 ? 9.886 -4.598 2.220 1.00 98.56 86 ASP A N 1
ATOM 666 C CA . ASP A 1 86 ? 11.241 -5.129 2.243 1.00 98.56 86 ASP A CA 1
ATOM 667 C C . ASP A 1 86 ? 12.075 -4.393 1.189 1.00 98.56 86 ASP A C 1
ATOM 669 O O . ASP A 1 86 ? 11.820 -4.504 -0.012 1.00 98.56 86 ASP A O 1
ATOM 673 N N . ILE A 1 87 ? 13.029 -3.584 1.641 1.00 98.12 87 ILE A N 1
ATOM 674 C CA . ILE A 1 87 ? 13.858 -2.741 0.769 1.00 98.12 87 ILE A CA 1
ATOM 675 C C . ILE A 1 87 ? 15.294 -3.263 0.676 1.00 98.12 87 ILE A C 1
ATOM 677 O O . ILE A 1 87 ? 16.088 -2.738 -0.104 1.00 98.12 87 ILE A O 1
ATOM 681 N N . THR A 1 88 ? 15.614 -4.336 1.402 1.00 98.31 88 THR A N 1
ATOM 682 C CA . THR A 1 88 ? 16.942 -4.942 1.434 1.00 98.31 88 THR A CA 1
ATOM 683 C C . THR A 1 88 ? 16.951 -6.229 0.616 1.00 98.31 88 THR A C 1
ATOM 685 O O . THR A 1 88 ? 16.210 -7.170 0.878 1.00 98.31 88 THR A O 1
ATOM 688 N N . ALA A 1 89 ? 17.811 -6.306 -0.399 1.00 96.50 89 ALA A N 1
ATOM 689 C CA . ALA A 1 89 ? 17.966 -7.543 -1.159 1.00 96.50 89 ALA A CA 1
ATOM 690 C C . ALA A 1 89 ? 18.655 -8.636 -0.304 1.00 96.50 89 ALA A C 1
ATOM 692 O O . ALA A 1 89 ? 19.597 -8.317 0.423 1.00 96.50 89 ALA A O 1
ATOM 693 N N . PRO A 1 90 ? 18.283 -9.926 -0.436 1.00 96.56 90 PRO A N 1
ATOM 694 C CA . PRO A 1 90 ? 17.250 -10.468 -1.322 1.00 96.56 90 PRO A CA 1
ATOM 695 C C . PRO A 1 90 ? 15.829 -10.201 -0.803 1.00 96.56 90 PRO A C 1
ATOM 697 O O . PRO A 1 90 ? 15.530 -10.469 0.354 1.00 96.56 90 PRO A O 1
ATOM 700 N N . TYR A 1 91 ? 14.948 -9.734 -1.691 1.00 97.44 91 TYR A N 1
ATOM 701 C CA . TYR A 1 91 ? 13.592 -9.325 -1.317 1.00 97.44 91 TYR A CA 1
ATOM 702 C C . TYR A 1 91 ? 12.680 -10.504 -0.966 1.00 97.44 91 TYR A C 1
ATOM 704 O O . TYR A 1 91 ? 12.687 -11.545 -1.632 1.00 97.44 91 TYR A O 1
ATOM 712 N N . THR A 1 92 ? 11.814 -10.284 0.019 1.00 98.44 92 THR A N 1
ATOM 713 C CA . THR A 1 92 ? 10.751 -11.199 0.437 1.00 98.44 92 THR A CA 1
ATOM 714 C C . THR A 1 92 ? 9.625 -11.247 -0.609 1.00 98.44 92 THR A C 1
ATOM 716 O O . THR A 1 92 ? 8.989 -10.224 -0.879 1.00 98.44 92 THR A O 1
ATOM 719 N N . PRO A 1 93 ? 9.301 -12.419 -1.189 1.00 98.19 93 PRO A N 1
ATOM 720 C CA . PRO A 1 93 ? 8.157 -12.557 -2.087 1.00 98.19 93 PRO A CA 1
ATOM 721 C C . PRO A 1 93 ? 6.841 -12.104 -1.440 1.00 98.19 93 PRO A C 1
ATOM 723 O O . PRO A 1 93 ? 6.541 -12.459 -0.302 1.00 98.19 93 PRO A O 1
ATOM 726 N N . GLY A 1 94 ? 6.052 -11.324 -2.180 1.00 98.19 94 GLY A N 1
ATOM 727 C CA . GLY A 1 94 ? 4.789 -10.761 -1.698 1.00 98.19 94 GLY A CA 1
ATOM 728 C C . GLY A 1 94 ? 4.928 -9.473 -0.881 1.00 98.19 94 GLY A C 1
ATOM 729 O O . GLY A 1 94 ? 3.904 -8.851 -0.595 1.00 98.19 94 GLY A O 1
ATOM 730 N N . ALA A 1 95 ? 6.152 -9.053 -0.535 1.00 98.62 95 ALA A N 1
ATOM 731 C CA . ALA A 1 95 ? 6.421 -7.734 0.027 1.00 98.62 95 ALA A CA 1
ATOM 732 C C . ALA A 1 95 ? 6.617 -6.691 -1.084 1.00 98.62 95 ALA A C 1
ATOM 734 O O . ALA A 1 95 ? 7.082 -6.990 -2.186 1.00 98.62 95 ALA A O 1
ATOM 735 N N . LEU A 1 96 ? 6.252 -5.451 -0.778 1.00 98.69 96 LEU A N 1
ATOM 736 C CA . LEU A 1 96 ? 6.555 -4.278 -1.585 1.00 98.69 96 LEU A CA 1
ATOM 737 C C . LEU A 1 96 ? 7.963 -3.764 -1.265 1.00 98.69 96 LEU A C 1
ATOM 739 O O . LEU A 1 96 ? 8.514 -4.046 -0.208 1.00 98.69 96 LEU A O 1
ATOM 743 N N . ARG A 1 97 ? 8.528 -2.947 -2.155 1.00 98.38 97 ARG A N 1
ATOM 744 C CA . ARG A 1 97 ? 9.826 -2.272 -1.944 1.00 98.38 97 ARG A CA 1
ATOM 745 C C . ARG A 1 97 ? 9.686 -0.765 -1.734 1.00 98.38 97 ARG A C 1
ATOM 747 O O . ARG A 1 97 ? 10.588 0.005 -2.025 1.00 98.38 97 ARG A O 1
ATOM 754 N N . GLY A 1 98 ? 8.493 -0.320 -1.362 1.00 98.06 98 GLY A N 1
ATOM 755 C CA . GLY A 1 98 ? 8.135 1.091 -1.296 1.00 98.06 98 GLY A CA 1
ATOM 756 C C . GLY A 1 98 ? 6.690 1.257 -0.861 1.00 98.06 98 GLY A C 1
ATOM 757 O O . GLY A 1 98 ? 6.140 0.375 -0.202 1.00 98.06 98 GLY A O 1
ATOM 758 N N . GLY A 1 99 ? 6.065 2.357 -1.266 1.00 97.81 99 GLY A N 1
ATOM 759 C CA . GLY A 1 99 ? 4.829 2.819 -0.656 1.00 97.81 99 GLY A CA 1
ATOM 760 C C . GLY A 1 99 ? 3.553 2.577 -1.455 1.00 97.81 99 GLY A C 1
ATOM 761 O O . GLY A 1 99 ? 3.507 2.789 -2.669 1.00 97.81 99 GLY A O 1
ATOM 762 N N . SER A 1 100 ? 2.482 2.204 -0.749 1.00 97.88 100 SER A N 1
ATOM 763 C CA . SER A 1 100 ? 1.136 1.955 -1.287 1.00 97.88 100 SER A CA 1
ATOM 764 C C . SER A 1 100 ? 0.138 3.080 -0.935 1.00 97.88 100 SER A C 1
ATOM 766 O O . SER A 1 100 ? 0.265 3.754 0.088 1.00 97.88 100 SER A O 1
ATOM 768 N N . HIS A 1 101 ? -0.862 3.337 -1.788 1.00 94.38 101 HIS A N 1
ATOM 769 C CA . HIS A 1 101 ? -1.830 4.437 -1.612 1.00 94.38 101 HIS A CA 1
ATOM 770 C C . HIS A 1 101 ? -3.136 4.243 -2.353 1.00 94.38 101 HIS A C 1
ATOM 772 O O . HIS A 1 101 ? -3.147 3.642 -3.423 1.00 94.38 101 HIS A O 1
ATOM 778 N N . VAL A 1 102 ? -4.188 4.887 -1.836 1.00 91.06 102 VAL A N 1
ATOM 779 C CA . VAL A 1 102 ? -5.571 4.781 -2.320 1.00 91.06 102 VAL A CA 1
ATOM 780 C C . VAL A 1 102 ? -5.969 3.316 -2.321 1.00 91.06 102 VAL A C 1
ATOM 782 O O . VAL A 1 102 ? -6.074 2.653 -3.338 1.00 91.06 102 VAL A O 1
ATOM 785 N N . HIS A 1 103 ? -6.125 2.786 -1.115 1.00 97.38 103 HIS A N 1
ATOM 786 C CA . HIS A 1 103 ? -6.508 1.402 -0.914 1.00 97.38 103 HIS A CA 1
ATOM 787 C C . HIS A 1 103 ? -8.005 1.248 -1.151 1.00 97.38 103 HIS A C 1
ATOM 789 O O . HIS A 1 103 ? -8.809 1.849 -0.437 1.00 97.38 103 HIS A O 1
ATOM 795 N N . VAL A 1 104 ? -8.395 0.445 -2.139 1.00 97.50 104 VAL A N 1
ATOM 796 C CA . VAL A 1 104 ? -9.808 0.251 -2.496 1.00 97.50 104 VAL A CA 1
ATOM 797 C C . VAL A 1 104 ? -10.169 -1.224 -2.440 1.00 97.50 104 VAL A C 1
ATOM 799 O O . VAL A 1 104 ? -9.592 -2.049 -3.149 1.00 97.50 104 VAL A O 1
ATOM 802 N N . PHE A 1 105 ? -11.153 -1.566 -1.608 1.00 98.25 105 PHE A N 1
ATOM 803 C CA . PHE A 1 105 ? -11.695 -2.920 -1.564 1.00 98.25 105 PHE A CA 1
ATOM 804 C C . PHE A 1 105 ? -12.391 -3.280 -2.880 1.00 98.25 105 PHE A C 1
ATOM 806 O O . PHE A 1 105 ? -13.154 -2.497 -3.446 1.00 98.25 105 PHE A O 1
ATOM 813 N N . SER A 1 106 ? -12.166 -4.511 -3.325 1.00 98.00 106 SER A N 1
ATOM 814 C CA . SER A 1 106 ? -12.989 -5.170 -4.341 1.00 98.00 106 SER A CA 1
ATOM 815 C C . SER A 1 106 ? -14.459 -5.239 -3.901 1.00 98.00 106 SER A C 1
ATOM 817 O O . SER A 1 106 ? -14.736 -5.241 -2.698 1.00 98.00 106 SER A O 1
ATOM 819 N N . PRO A 1 107 ? -15.426 -5.341 -4.835 1.00 97.69 107 PRO A N 1
ATOM 820 C CA . PRO A 1 107 ? -16.850 -5.337 -4.492 1.00 97.69 107 PRO A CA 1
ATOM 821 C C . PRO A 1 107 ? -17.265 -6.443 -3.511 1.00 97.69 107 PRO A C 1
ATOM 823 O O . PRO A 1 107 ? -18.172 -6.253 -2.700 1.00 97.69 107 PRO A O 1
ATOM 826 N N . ASN A 1 108 ? -16.609 -7.607 -3.553 1.00 97.19 108 ASN A N 1
ATOM 827 C CA . ASN A 1 108 ? -16.849 -8.681 -2.594 1.00 97.19 108 ASN A CA 1
ATOM 828 C C . ASN A 1 108 ? -16.110 -8.500 -1.256 1.00 97.19 108 ASN A C 1
ATOM 830 O O . ASN A 1 108 ? -16.521 -9.155 -0.295 1.00 97.19 108 ASN A O 1
ATOM 834 N N . GLY A 1 109 ? -15.116 -7.606 -1.197 1.00 97.25 109 GLY A N 1
ATOM 835 C CA . GLY A 1 109 ? -14.321 -7.263 -0.019 1.00 97.25 109 GLY A CA 1
ATOM 836 C C . GLY A 1 109 ? -13.038 -8.078 0.180 1.00 97.25 109 GLY A C 1
ATOM 837 O O . GLY A 1 109 ? -12.309 -7.846 1.139 1.00 97.25 109 GLY A O 1
ATOM 838 N N . GLU A 1 110 ? -12.731 -9.026 -0.707 1.00 96.62 110 GLU A N 1
ATOM 839 C CA . GLU A 1 110 ? -11.660 -10.013 -0.482 1.00 96.62 110 GLU A CA 1
ATOM 840 C C . GLU A 1 110 ? -10.261 -9.513 -0.856 1.00 96.62 110 GLU A C 1
ATOM 842 O O . GLU A 1 110 ? -9.262 -10.001 -0.336 1.00 96.62 110 GLU A O 1
ATOM 847 N N . ARG A 1 111 ? -10.180 -8.568 -1.792 1.00 97.88 111 ARG A N 1
ATOM 848 C CA . ARG A 1 111 ? -8.933 -7.982 -2.308 1.00 97.88 111 ARG A CA 1
ATOM 849 C C . ARG A 1 111 ? -8.937 -6.474 -2.139 1.00 97.88 111 ARG A C 1
ATOM 851 O O . ARG A 1 111 ? -10.010 -5.867 -2.147 1.00 97.88 111 ARG A O 1
ATOM 858 N N . VAL A 1 112 ? -7.748 -5.883 -2.080 1.00 98.44 112 VAL A N 1
ATOM 859 C CA . VAL A 1 112 ? -7.548 -4.430 -2.026 1.00 98.44 112 VAL A CA 1
ATOM 860 C C . VAL A 1 112 ? -6.627 -4.008 -3.166 1.00 98.44 112 VAL A C 1
ATOM 862 O O . VAL A 1 112 ? -5.530 -4.543 -3.284 1.00 98.44 112 VAL A O 1
ATOM 865 N N . SER A 1 113 ? -7.059 -3.081 -4.018 1.00 98.44 113 SER A N 1
ATOM 866 C CA . SER A 1 113 ? -6.184 -2.441 -5.007 1.00 98.44 113 SER A CA 1
ATOM 867 C C . SER A 1 113 ? -5.482 -1.243 -4.387 1.00 98.44 113 SER A C 1
ATOM 869 O O . SER A 1 113 ? -5.974 -0.687 -3.404 1.00 98.44 113 SER A O 1
ATOM 871 N N . PHE A 1 114 ? -4.343 -0.860 -4.951 1.00 98.38 114 PHE A N 1
ATOM 872 C CA . PHE A 1 114 ? -3.624 0.345 -4.558 1.00 98.38 114 PHE A CA 1
ATOM 873 C C . PHE A 1 114 ? -2.750 0.866 -5.699 1.00 98.38 114 PHE A C 1
ATOM 875 O O . PHE A 1 114 ? -2.242 0.104 -6.525 1.00 98.38 114 PHE A O 1
ATOM 882 N N . THR A 1 115 ? -2.467 2.163 -5.677 1.00 97.69 115 THR A N 1
ATOM 883 C CA . THR A 1 115 ? -1.310 2.743 -6.370 1.00 97.69 115 THR A CA 1
ATOM 884 C C . THR A 1 115 ? -0.019 2.505 -5.587 1.00 97.69 115 THR A C 1
ATOM 886 O O . THR A 1 115 ? -0.033 2.449 -4.359 1.00 97.69 115 THR A O 1
ATOM 889 N N . TYR A 1 116 ? 1.105 2.391 -6.290 1.00 98.25 116 TYR A N 1
ATOM 890 C CA . TYR A 1 116 ? 2.404 2.012 -5.737 1.00 98.25 116 TYR A CA 1
ATOM 891 C C . TYR A 1 116 ? 3.544 2.861 -6.306 1.00 98.25 116 TYR A C 1
ATOM 893 O O . TYR A 1 116 ? 3.530 3.186 -7.492 1.00 98.25 116 TYR A O 1
ATOM 901 N N . ASN A 1 117 ? 4.531 3.179 -5.472 1.00 98.25 117 ASN A N 1
ATOM 902 C CA . ASN A 1 117 ? 5.791 3.831 -5.829 1.00 98.25 117 ASN A CA 1
ATOM 903 C C . ASN A 1 117 ? 6.942 3.087 -5.123 1.00 98.25 117 ASN A C 1
ATOM 905 O O . ASN A 1 117 ? 6.780 2.646 -3.984 1.00 98.25 117 ASN A O 1
ATOM 909 N N . ASP A 1 118 ? 8.076 2.897 -5.794 1.00 98.06 118 ASP A N 1
ATOM 910 C CA . ASP A 1 118 ? 9.145 1.990 -5.351 1.00 98.06 118 ASP A CA 1
ATOM 911 C C . ASP A 1 118 ? 10.322 2.787 -4.777 1.00 98.06 118 ASP A C 1
ATOM 913 O O . ASP A 1 118 ? 10.975 3.536 -5.500 1.00 98.06 118 ASP A O 1
ATOM 917 N N . HIS A 1 119 ? 10.593 2.620 -3.479 1.00 98.12 119 HIS A N 1
ATOM 918 C CA . HIS A 1 119 ? 11.657 3.353 -2.793 1.00 98.12 119 HIS A CA 1
ATOM 919 C C . HIS A 1 119 ? 13.037 2.920 -3.296 1.00 98.12 119 HIS A C 1
ATOM 921 O O . HIS A 1 119 ? 13.896 3.758 -3.533 1.00 98.12 119 HIS A O 1
ATOM 927 N N . VAL A 1 120 ? 13.246 1.627 -3.549 1.00 98.25 120 VAL A N 1
ATOM 928 C CA . VAL A 1 120 ? 14.534 1.137 -4.062 1.00 98.25 120 VAL A CA 1
ATOM 929 C C . VAL A 1 120 ? 14.830 1.721 -5.444 1.00 98.25 120 VAL A C 1
ATOM 931 O O . VAL A 1 120 ? 15.974 2.050 -5.750 1.00 98.25 120 VAL A O 1
ATOM 934 N N . MET A 1 121 ? 13.804 1.861 -6.288 1.00 97.88 121 MET A N 1
ATOM 935 C CA . MET A 1 121 ? 13.973 2.514 -7.587 1.00 97.88 121 MET A CA 1
ATOM 936 C C . MET A 1 121 ? 14.201 4.021 -7.445 1.00 97.88 121 MET A C 1
ATOM 938 O O . MET A 1 121 ? 15.013 4.556 -8.193 1.00 97.88 121 MET A O 1
ATOM 942 N N . HIS A 1 122 ? 13.545 4.680 -6.484 1.00 97.31 122 HIS A N 1
ATOM 943 C CA . HIS A 1 122 ? 13.789 6.088 -6.163 1.00 97.31 122 HIS A CA 1
ATOM 944 C C . HIS A 1 122 ? 15.248 6.346 -5.756 1.00 97.31 122 HIS A C 1
ATOM 946 O O . HIS A 1 122 ? 15.884 7.238 -6.311 1.00 97.31 122 HIS A O 1
ATOM 952 N N . GLU A 1 123 ? 15.788 5.528 -4.847 1.00 97.50 123 GLU A N 1
ATOM 953 C CA . GLU A 1 123 ? 17.185 5.610 -4.394 1.00 97.50 123 GLU A CA 1
ATOM 954 C C . GLU A 1 123 ? 18.187 5.365 -5.529 1.00 97.50 123 GLU A C 1
ATOM 956 O O . GLU A 1 123 ? 19.286 5.918 -5.530 1.00 97.50 123 GLU A O 1
ATOM 961 N N . LEU A 1 124 ? 17.820 4.532 -6.510 1.00 97.44 124 LEU A N 1
ATOM 962 C CA . LEU A 1 124 ? 18.652 4.289 -7.684 1.00 97.44 124 LEU A CA 1
ATOM 963 C C . LEU A 1 124 ? 18.691 5.509 -8.616 1.00 97.44 124 LEU A C 1
ATOM 965 O O . LEU A 1 124 ? 19.767 5.904 -9.061 1.00 97.44 124 LEU A O 1
ATOM 969 N N . ASP A 1 125 ? 17.524 6.060 -8.943 1.00 97.44 125 ASP A N 1
ATOM 970 C CA . ASP A 1 125 ? 17.357 7.282 -9.732 1.00 97.44 125 ASP A CA 1
ATOM 971 C C . ASP A 1 125 ? 15.903 7.776 -9.568 1.00 97.44 125 ASP A C 1
ATOM 973 O O . ASP A 1 125 ? 14.973 7.029 -9.893 1.00 97.44 125 ASP A O 1
ATOM 977 N N . PRO A 1 126 ? 15.660 9.033 -9.146 1.00 94.25 126 PRO A N 1
ATOM 978 C CA . PRO A 1 126 ? 14.310 9.582 -9.010 1.00 94.25 126 PRO A CA 1
ATOM 979 C C . PRO A 1 126 ? 13.435 9.462 -10.270 1.00 94.25 126 PRO A C 1
ATOM 981 O O . PRO A 1 126 ? 12.210 9.398 -10.162 1.00 94.25 126 PRO A O 1
ATOM 984 N N . ALA A 1 127 ? 14.026 9.392 -11.470 1.00 94.62 127 ALA A N 1
ATOM 985 C CA . ALA A 1 127 ? 13.294 9.169 -12.719 1.00 94.62 127 ALA A CA 1
ATOM 986 C C . ALA A 1 127 ? 12.674 7.758 -12.830 1.00 94.62 127 ALA A C 1
ATOM 988 O O . ALA A 1 127 ? 11.804 7.530 -13.676 1.00 94.62 127 ALA A O 1
ATOM 989 N N . LEU A 1 128 ? 13.109 6.812 -11.992 1.00 96.00 128 LEU A N 1
ATOM 990 C CA . LEU A 1 128 ? 12.611 5.438 -11.929 1.00 96.00 128 LEU A CA 1
ATOM 991 C C . LEU A 1 128 ? 11.493 5.254 -10.891 1.00 96.00 128 LEU A C 1
ATOM 993 O O . LEU A 1 128 ? 10.843 4.205 -10.903 1.00 96.00 128 LEU A O 1
ATOM 997 N N . ASP A 1 129 ? 11.217 6.257 -10.046 1.00 95.69 129 ASP A N 1
ATOM 998 C CA . ASP A 1 129 ? 10.097 6.247 -9.093 1.00 95.69 129 ASP A CA 1
ATOM 999 C C . ASP A 1 129 ? 8.752 6.508 -9.796 1.00 95.69 129 ASP A C 1
ATOM 1001 O O . ASP A 1 129 ? 8.093 7.547 -9.672 1.00 95.69 129 ASP A O 1
ATOM 1005 N N . LEU A 1 130 ? 8.351 5.533 -10.605 1.00 95.88 130 LEU A N 1
ATOM 1006 C CA . LEU A 1 130 ? 7.150 5.595 -11.419 1.00 95.88 130 LEU A CA 1
ATOM 1007 C C . LEU A 1 130 ? 5.972 4.934 -10.717 1.00 95.88 130 LEU A C 1
A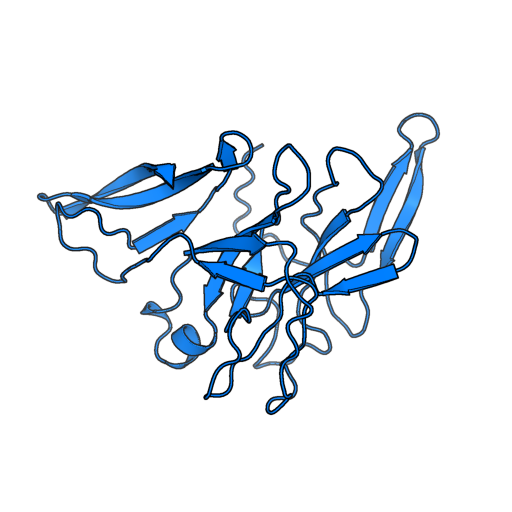TOM 1009 O O . LEU A 1 130 ? 6.056 3.830 -10.174 1.00 95.88 130 LEU A O 1
ATOM 1013 N N . ARG A 1 131 ? 4.818 5.596 -10.809 1.00 97.31 131 ARG A N 1
ATOM 1014 C CA . ARG A 1 131 ? 3.598 5.098 -10.182 1.00 97.31 131 ARG A CA 1
ATOM 1015 C C . ARG A 1 131 ? 3.039 3.891 -10.926 1.00 97.31 131 ARG A C 1
ATOM 1017 O O . ARG A 1 131 ? 2.699 3.996 -12.103 1.00 97.31 131 ARG A O 1
ATOM 1024 N N . ASN A 1 132 ? 2.851 2.801 -10.197 1.00 97.88 132 ASN A N 1
ATOM 1025 C CA . ASN A 1 132 ? 2.218 1.566 -10.641 1.00 97.88 132 ASN A CA 1
ATOM 1026 C C . ASN A 1 132 ? 0.899 1.317 -9.899 1.00 97.88 132 ASN A C 1
ATOM 1028 O O . ASN A 1 132 ? 0.532 2.056 -8.987 1.00 97.88 132 ASN A O 1
ATOM 1032 N N . VAL A 1 133 ? 0.195 0.260 -10.294 1.00 98.19 133 VAL A N 1
ATOM 1033 C CA . VAL A 1 133 ? -0.987 -0.285 -9.626 1.00 98.19 133 VAL A CA 1
ATOM 1034 C C . VAL A 1 133 ? -0.676 -1.707 -9.175 1.00 98.19 133 VAL A C 1
ATOM 1036 O O . VAL A 1 133 ? -0.058 -2.491 -9.904 1.00 98.19 133 VAL A O 1
ATOM 1039 N N . GLY A 1 134 ? -1.115 -2.044 -7.969 1.00 98.06 134 GLY A N 1
ATOM 1040 C CA . GLY A 1 134 ? -0.997 -3.369 -7.387 1.00 98.06 134 GLY A CA 1
ATOM 1041 C C . GLY A 1 134 ? -2.272 -3.825 -6.691 1.00 98.06 134 GLY A C 1
ATOM 1042 O O . GLY A 1 134 ? -3.254 -3.090 -6.574 1.00 98.06 134 GLY A O 1
ATOM 1043 N N . VAL A 1 135 ? -2.246 -5.082 -6.260 1.00 98.44 135 VAL A N 1
ATOM 1044 C CA . VAL A 1 135 ? -3.323 -5.747 -5.529 1.00 98.44 135 VAL A CA 1
ATOM 1045 C C . VAL A 1 135 ? -2.738 -6.468 -4.324 1.00 98.44 135 VAL A C 1
ATOM 1047 O O . VAL A 1 135 ? -1.805 -7.259 -4.457 1.00 98.44 135 VAL A O 1
ATOM 1050 N N . ALA A 1 136 ? -3.335 -6.235 -3.161 1.00 98.50 136 ALA A N 1
ATOM 1051 C CA . ALA A 1 136 ? -3.169 -7.034 -1.961 1.00 98.50 136 ALA A CA 1
ATOM 1052 C C . ALA A 1 136 ? -4.216 -8.154 -1.989 1.00 98.50 136 ALA A C 1
ATOM 1054 O O . ALA A 1 136 ? -5.428 -7.912 -1.939 1.00 98.50 136 ALA A O 1
ATOM 1055 N N . ALA A 1 137 ? -3.739 -9.388 -2.118 1.00 97.56 137 ALA A N 1
ATOM 1056 C CA . ALA A 1 137 ? -4.545 -10.597 -2.052 1.00 97.56 137 ALA A CA 1
ATOM 1057 C C . ALA A 1 137 ? -4.565 -11.140 -0.611 1.00 97.56 137 ALA A C 1
ATOM 1059 O O . ALA A 1 137 ? -3.576 -10.977 0.107 1.00 97.56 137 ALA A O 1
ATOM 1060 N N . PRO A 1 138 ? -5.643 -11.822 -0.181 1.00 95.12 138 PRO A N 1
ATOM 1061 C CA . PRO A 1 138 ? -5.819 -12.289 1.197 1.00 95.12 138 PRO A CA 1
ATOM 1062 C C . PRO A 1 138 ? -5.004 -13.565 1.488 1.00 95.12 138 PRO A C 1
ATOM 1064 O O . PRO A 1 138 ? -5.497 -14.520 2.084 1.00 95.12 138 PRO A O 1
ATOM 1067 N N . PHE A 1 139 ? -3.756 -13.602 1.022 1.00 95.62 139 PHE A N 1
ATOM 1068 C CA . PHE A 1 139 ? -2.775 -14.639 1.319 1.00 95.62 139 PHE A CA 1
ATOM 1069 C C . PHE A 1 139 ? -1.712 -14.045 2.235 1.00 95.62 139 PHE A C 1
ATOM 1071 O O . PHE A 1 139 ? -1.283 -12.918 2.016 1.00 95.62 139 PHE A O 1
ATOM 1078 N N . GLY A 1 140 ? -1.273 -14.783 3.245 1.00 90.56 140 GLY A N 1
ATOM 1079 C CA . GLY A 1 140 ? -0.308 -14.272 4.208 1.00 90.56 140 GLY A CA 1
ATOM 1080 C C . GLY A 1 140 ? -0.360 -15.015 5.542 1.00 90.56 140 GLY A C 1
ATOM 1081 O O . GLY A 1 140 ? -1.018 -16.057 5.636 1.00 90.56 140 GLY A O 1
ATOM 1082 N N . PRO A 1 141 ? 0.321 -14.489 6.574 1.00 96.56 141 PRO A N 1
ATOM 1083 C CA . PRO A 1 141 ? 1.066 -13.221 6.567 1.00 96.56 141 PRO A CA 1
ATOM 1084 C C . PRO A 1 141 ? 2.332 -13.263 5.694 1.00 96.56 141 PRO A C 1
ATOM 1086 O O . PRO A 1 141 ? 2.918 -14.327 5.491 1.00 96.56 141 PRO A O 1
ATOM 1089 N N . VAL A 1 142 ? 2.773 -12.099 5.205 1.00 98.50 142 VAL A N 1
ATOM 1090 C CA . VAL A 1 142 ? 4.095 -11.917 4.582 1.00 98.50 142 VAL A CA 1
ATOM 1091 C C . VAL A 1 142 ? 5.058 -11.430 5.660 1.00 98.50 142 VAL A C 1
ATOM 1093 O O . VAL A 1 142 ? 4.969 -10.289 6.122 1.00 98.50 142 VAL A O 1
ATOM 1096 N N . ASN A 1 143 ? 5.962 -12.317 6.077 1.00 98.31 143 ASN A N 1
ATOM 1097 C CA . ASN A 1 143 ? 6.921 -12.056 7.147 1.00 98.31 143 ASN A CA 1
ATOM 1098 C C . ASN A 1 143 ? 8.263 -11.612 6.562 1.00 98.31 143 ASN A C 1
ATOM 1100 O O . ASN A 1 143 ? 8.985 -12.424 5.985 1.00 98.31 143 ASN A O 1
ATOM 1104 N N . VAL A 1 144 ? 8.595 -10.338 6.747 1.00 98.12 144 VAL A N 1
ATOM 1105 C CA . VAL A 1 144 ? 9.881 -9.758 6.343 1.00 98.12 144 VAL A CA 1
ATOM 1106 C C . VAL A 1 144 ? 10.898 -9.981 7.456 1.00 98.12 144 VAL A C 1
ATOM 1108 O O . VAL A 1 144 ? 10.659 -9.614 8.612 1.00 98.12 144 VAL A O 1
ATOM 1111 N N . GLN A 1 145 ? 12.046 -10.570 7.116 1.00 96.56 145 GLN A N 1
ATOM 1112 C CA . GLN A 1 145 ? 13.194 -10.607 8.019 1.00 96.56 145 GLN A CA 1
ATOM 1113 C C . GLN A 1 145 ? 13.832 -9.223 8.039 1.00 96.56 145 GLN A C 1
ATOM 1115 O O . GLN A 1 145 ? 14.548 -8.847 7.119 1.00 96.56 145 GLN A O 1
ATOM 1120 N N . LYS A 1 146 ? 13.522 -8.459 9.085 1.00 94.06 146 LYS A N 1
ATOM 1121 C CA . LYS A 1 146 ? 13.906 -7.054 9.197 1.00 94.06 146 LYS A CA 1
ATOM 1122 C C . LYS A 1 146 ? 15.429 -6.884 9.192 1.00 94.06 146 LYS A C 1
ATOM 1124 O O . LYS A 1 146 ? 16.096 -7.282 10.147 1.00 94.06 146 LYS A O 1
ATOM 1129 N N . GLN A 1 147 ? 15.944 -6.257 8.140 1.00 97.12 147 GLN A N 1
ATOM 1130 C CA . GLN A 1 147 ? 17.352 -5.900 7.941 1.00 97.12 147 GLN A CA 1
ATOM 1131 C C . GLN A 1 147 ? 17.553 -4.379 7.986 1.00 97.12 147 GLN A C 1
ATOM 1133 O O . GLN A 1 147 ? 18.616 -3.904 8.379 1.00 97.12 147 GLN A O 1
ATOM 1138 N N . HIS A 1 148 ? 16.505 -3.616 7.671 1.00 96.94 148 HIS A N 1
ATOM 1139 C CA . HIS A 1 148 ? 16.473 -2.162 7.754 1.00 96.94 148 HIS A CA 1
ATOM 1140 C C . HIS A 1 148 ? 15.421 -1.684 8.780 1.00 96.94 148 HIS A C 1
ATOM 1142 O O . HIS A 1 148 ? 14.323 -2.245 8.852 1.00 96.94 148 HIS A O 1
ATOM 1148 N N . PRO A 1 149 ? 15.674 -0.622 9.578 1.00 96.44 149 PRO A N 1
ATOM 1149 C CA . PRO A 1 149 ? 14.741 -0.148 10.612 1.00 96.44 149 PRO A CA 1
ATOM 1150 C C . PRO A 1 149 ? 13.356 0.249 10.082 1.00 96.44 149 PRO A C 1
ATOM 1152 O O . PRO A 1 149 ? 12.379 0.200 10.836 1.00 96.44 149 PRO A O 1
ATOM 1155 N N . ARG A 1 150 ? 13.256 0.602 8.798 1.00 96.81 150 ARG A N 1
ATOM 1156 C CA . ARG A 1 150 ? 12.004 1.016 8.149 1.00 96.81 150 ARG A CA 1
ATOM 1157 C C . ARG A 1 150 ? 11.178 -0.143 7.589 1.00 96.81 150 ARG A C 1
ATOM 1159 O O . ARG A 1 150 ? 10.022 0.074 7.257 1.00 96.81 150 ARG A O 1
ATOM 1166 N N . GLU A 1 151 ? 11.720 -1.358 7.531 1.00 98.25 151 GLU A N 1
ATOM 1167 C CA . GLU A 1 151 ? 10.999 -2.540 7.039 1.00 98.25 151 GLU A CA 1
ATOM 1168 C C . GLU A 1 151 ? 9.961 -3.051 8.041 1.00 98.25 151 GLU A C 1
ATOM 1170 O O . GLU A 1 151 ? 10.101 -2.910 9.269 1.00 98.25 151 GLU A O 1
ATOM 1175 N N . TYR A 1 152 ? 8.911 -3.669 7.500 1.00 98.25 152 TYR A N 1
ATOM 1176 C CA . TYR A 1 152 ? 7.796 -4.210 8.267 1.00 98.25 152 TYR A CA 1
ATOM 1177 C C . TYR A 1 152 ? 7.105 -5.369 7.544 1.00 98.25 152 TYR A C 1
ATOM 1179 O O . TYR A 1 152 ? 7.052 -5.437 6.319 1.00 98.25 152 TYR A O 1
ATOM 1187 N N . SER A 1 153 ? 6.532 -6.275 8.336 1.00 98.62 153 SER A N 1
ATOM 1188 C CA . SER A 1 153 ? 5.675 -7.358 7.841 1.00 98.62 153 SER A CA 1
ATOM 1189 C C . SER A 1 153 ? 4.242 -6.873 7.611 1.00 98.62 153 SER A C 1
ATOM 1191 O O . SER A 1 153 ? 3.829 -5.845 8.161 1.00 98.62 153 SER A O 1
ATOM 1193 N N . GLY A 1 154 ? 3.487 -7.644 6.830 1.00 98.31 154 GLY A N 1
ATOM 1194 C CA . GLY A 1 154 ? 2.131 -7.322 6.393 1.00 98.31 154 GLY A CA 1
ATOM 1195 C C . GLY A 1 154 ? 1.208 -8.533 6.406 1.00 98.31 154 GLY A C 1
ATOM 1196 O O . GLY A 1 154 ? 1.645 -9.686 6.382 1.00 98.31 154 GLY A O 1
ATOM 1197 N N . SER A 1 155 ? -0.092 -8.268 6.462 1.00 98.19 155 SER A N 1
ATOM 1198 C CA . SER A 1 155 ? -1.118 -9.315 6.502 1.00 98.19 155 SER A CA 1
ATOM 1199 C C . SER A 1 155 ? -1.423 -9.921 5.129 1.00 98.19 155 SER A C 1
ATOM 1201 O O . SER A 1 155 ? -1.913 -11.048 5.077 1.00 98.19 155 SER A O 1
ATOM 1203 N N . HIS A 1 156 ? -1.133 -9.202 4.039 1.00 98.44 156 HIS A N 1
ATOM 1204 C CA . HIS A 1 156 ? -1.509 -9.577 2.676 1.00 98.44 156 HIS A CA 1
ATOM 1205 C C . HIS A 1 156 ? -0.304 -9.728 1.748 1.00 98.44 156 HIS A C 1
ATOM 1207 O O . HIS A 1 156 ? 0.691 -9.009 1.839 1.00 98.44 156 HIS A O 1
ATOM 1213 N N . TRP A 1 157 ? -0.457 -10.627 0.783 1.00 98.69 157 TRP A N 1
ATOM 1214 C CA . TRP A 1 157 ? 0.456 -10.821 -0.325 1.00 98.69 157 TRP A CA 1
ATOM 1215 C C . TRP A 1 157 ? 0.178 -9.778 -1.399 1.00 98.69 157 TRP A C 1
ATOM 1217 O O . TRP A 1 157 ? -0.915 -9.742 -1.974 1.00 98.69 157 TRP A O 1
ATOM 1227 N N . CYS A 1 158 ? 1.175 -8.955 -1.699 1.00 98.62 158 CYS A N 1
ATOM 1228 C CA . CYS A 1 158 ? 1.057 -7.880 -2.670 1.00 98.62 158 CYS A CA 1
ATOM 1229 C C . CYS A 1 158 ? 1.702 -8.253 -4.007 1.00 98.62 158 CYS A C 1
ATOM 1231 O O . CYS A 1 158 ? 2.787 -8.831 -4.061 1.00 98.62 158 CYS A O 1
ATOM 1233 N N . VAL A 1 159 ? 1.029 -7.902 -5.103 1.00 97.81 159 VAL A N 1
ATOM 1234 C CA . VAL A 1 159 ? 1.545 -8.041 -6.473 1.00 97.81 159 VAL A CA 1
ATOM 1235 C C . VAL A 1 159 ? 1.277 -6.773 -7.267 1.00 97.81 159 VAL A C 1
ATOM 1237 O O . VAL A 1 159 ? 0.227 -6.153 -7.110 1.00 97.81 159 VAL A O 1
ATOM 1240 N N . LEU A 1 160 ? 2.202 -6.397 -8.148 1.00 97.81 160 LEU A N 1
ATOM 1241 C CA . LEU A 1 160 ? 1.957 -5.345 -9.132 1.00 97.81 160 LEU A CA 1
ATOM 1242 C C . LEU A 1 160 ? 1.234 -5.931 -10.344 1.00 97.81 160 LEU A C 1
ATOM 1244 O O . LEU A 1 160 ? 1.585 -7.007 -10.827 1.00 97.81 160 LEU A O 1
ATOM 1248 N N . VAL A 1 161 ? 0.226 -5.212 -10.828 1.00 96.19 161 VAL A N 1
ATOM 1249 C CA . VAL A 1 161 ? -0.581 -5.593 -12.002 1.00 96.19 161 VAL A CA 1
ATOM 1250 C C . VAL A 1 161 ? -0.340 -4.666 -13.195 1.00 96.19 161 VAL A C 1
ATOM 1252 O O . VAL A 1 161 ? -0.816 -4.925 -14.301 1.00 96.19 161 VAL A O 1
ATOM 1255 N N . SER A 1 162 ? 0.437 -3.602 -12.992 1.00 96.31 162 SER A N 1
ATOM 1256 C CA . SER A 1 162 ? 0.972 -2.750 -14.048 1.00 96.31 162 SER A CA 1
ATOM 1257 C C . SER A 1 162 ? 2.497 -2.810 -14.080 1.00 96.31 162 SER A C 1
ATOM 1259 O O . SER A 1 162 ? 3.147 -3.130 -13.086 1.00 96.31 162 SER A O 1
ATOM 1261 N N . LYS A 1 163 ? 3.058 -2.428 -15.226 1.00 95.25 163 LYS A N 1
ATOM 1262 C CA . LYS A 1 163 ? 4.478 -2.132 -15.386 1.00 95.25 163 LYS A CA 1
ATOM 1263 C C . LYS A 1 163 ? 4.603 -0.785 -16.080 1.00 95.25 163 LYS A C 1
ATOM 1265 O O . LYS A 1 163 ? 4.039 -0.604 -17.157 1.00 95.25 163 LYS A O 1
ATOM 1270 N N . THR A 1 164 ? 5.347 0.129 -15.478 1.00 95.94 164 THR A N 1
ATOM 1271 C CA . THR A 1 164 ? 5.685 1.418 -16.083 1.00 95.94 164 THR A CA 1
ATOM 1272 C C . THR A 1 164 ? 7.128 1.459 -16.562 1.00 95.94 164 THR A C 1
ATOM 1274 O O . THR A 1 164 ? 7.992 0.781 -16.008 1.00 95.94 164 THR A O 1
ATOM 1277 N N . THR A 1 165 ? 7.397 2.291 -17.563 1.00 94.00 165 THR A N 1
ATOM 1278 C CA . THR A 1 165 ? 8.739 2.568 -18.086 1.00 94.00 165 THR A CA 1
ATOM 1279 C C . THR A 1 165 ? 8.972 4.082 -18.166 1.00 94.00 165 THR A C 1
ATOM 1281 O O . THR A 1 165 ? 8.051 4.801 -18.559 1.00 94.00 165 THR A O 1
ATOM 1284 N N . PRO A 1 166 ? 10.158 4.606 -17.804 1.00 93.69 166 PRO A N 1
ATOM 1285 C CA . PRO A 1 166 ? 10.404 6.055 -17.798 1.00 93.69 166 PRO A CA 1
ATOM 1286 C C . PRO A 1 166 ? 10.274 6.687 -19.184 1.00 93.69 166 PRO A C 1
ATOM 1288 O O . PRO A 1 166 ? 9.804 7.816 -19.324 1.00 93.69 166 PRO A O 1
ATOM 1291 N N . THR A 1 167 ? 10.653 5.936 -20.217 1.00 92.44 167 THR A N 1
ATOM 1292 C CA . THR A 1 167 ? 10.680 6.373 -21.613 1.00 92.44 167 THR A CA 1
ATOM 1293 C C . THR A 1 167 ? 9.897 5.393 -22.494 1.00 92.44 167 THR A C 1
ATOM 1295 O O . THR A 1 167 ? 10.503 4.580 -23.192 1.00 92.44 167 THR A O 1
ATOM 1298 N N . PRO A 1 168 ? 8.548 5.444 -22.479 1.00 92.81 168 PRO A N 1
ATOM 1299 C CA . PRO A 1 168 ? 7.725 4.551 -23.288 1.00 92.81 168 PRO A CA 1
ATOM 1300 C C . PRO A 1 168 ? 8.049 4.700 -24.767 1.00 92.81 168 PRO A C 1
ATOM 1302 O O . PRO A 1 168 ? 8.098 5.820 -25.289 1.00 92.81 168 PRO A O 1
ATOM 1305 N N . GLN A 1 169 ? 8.233 3.573 -25.448 1.00 92.12 169 GLN A N 1
ATOM 1306 C CA . GLN A 1 169 ? 8.426 3.551 -26.885 1.00 92.12 169 GLN A CA 1
ATOM 1307 C C . GLN A 1 169 ? 7.196 4.166 -27.581 1.00 92.12 169 GLN A C 1
ATOM 1309 O O . GLN A 1 169 ? 6.074 3.694 -27.393 1.00 92.12 169 GLN A O 1
ATOM 1314 N N . PRO A 1 170 ? 7.366 5.194 -28.432 1.00 90.44 170 PRO A N 1
ATOM 1315 C CA . PRO A 1 170 ? 6.245 5.796 -29.141 1.00 90.44 170 PRO A CA 1
ATOM 1316 C C . PRO A 1 170 ? 5.452 4.772 -29.966 1.00 90.44 170 PRO A C 1
ATOM 1318 O O . PRO A 1 170 ? 5.990 4.142 -30.875 1.00 90.44 170 PRO A O 1
ATOM 1321 N N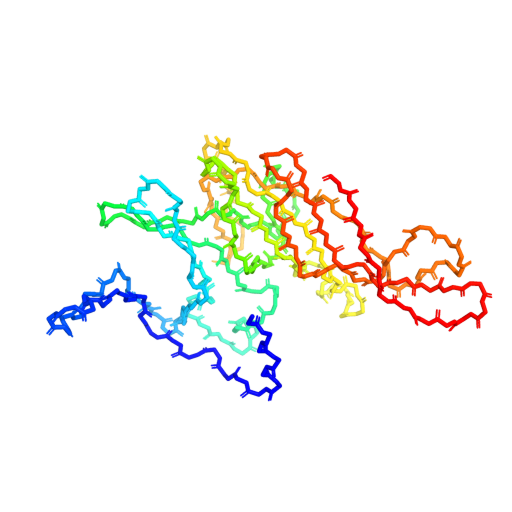 . GLY A 1 171 ? 4.153 4.648 -29.683 1.00 87.56 171 GLY A N 1
ATOM 1322 C CA . GLY A 1 171 ? 3.245 3.723 -30.369 1.00 87.56 171 GLY A CA 1
ATOM 1323 C C . GLY A 1 171 ? 3.216 2.289 -29.822 1.00 87.56 171 GLY A C 1
ATOM 1324 O O . GLY A 1 171 ? 2.517 1.467 -30.413 1.00 87.56 171 GLY A O 1
ATOM 1325 N N . SER A 1 172 ? 3.932 1.988 -28.733 1.00 90.94 172 SER A N 1
ATOM 1326 C CA . SER A 1 172 ? 3.802 0.717 -28.005 1.00 90.94 172 SER A CA 1
ATOM 1327 C C . SER A 1 172 ? 2.623 0.735 -27.016 1.00 90.94 172 SER A C 1
ATOM 1329 O O . SER A 1 172 ? 1.897 1.725 -26.893 1.00 90.94 172 SER A O 1
ATOM 1331 N N . ASP A 1 173 ? 2.427 -0.378 -26.305 1.00 90.12 173 ASP A N 1
ATOM 1332 C CA . ASP A 1 173 ? 1.500 -0.506 -25.175 1.00 90.12 173 ASP A CA 1
ATOM 1333 C C . ASP A 1 173 ? 2.126 -0.090 -23.831 1.00 90.12 173 ASP A C 1
ATOM 1335 O O . ASP A 1 173 ? 1.481 -0.186 -22.783 1.00 90.12 173 ASP A O 1
ATOM 1339 N N . GLU A 1 174 ? 3.366 0.399 -23.849 1.00 93.94 174 GLU A N 1
ATOM 1340 C CA . GLU A 1 174 ? 4.058 0.860 -22.656 1.00 93.94 174 GLU A CA 1
ATOM 1341 C C . GLU A 1 174 ? 3.442 2.153 -22.110 1.00 93.94 174 GLU A C 1
ATOM 1343 O O . GLU A 1 174 ? 2.932 3.013 -22.838 1.00 93.94 174 GLU A O 1
ATOM 1348 N N . ILE A 1 175 ? 3.532 2.299 -20.791 1.00 94.19 175 ILE A N 1
ATOM 1349 C CA . ILE A 1 175 ? 3.040 3.459 -20.052 1.00 94.19 175 ILE A CA 1
ATOM 1350 C C . ILE A 1 175 ? 4.129 3.986 -19.125 1.00 94.19 175 ILE A C 1
ATOM 1352 O O . ILE A 1 175 ? 4.886 3.201 -18.560 1.00 94.19 175 ILE A O 1
ATOM 1356 N N . ASN A 1 176 ? 4.202 5.300 -18.915 1.00 93.12 176 ASN A N 1
ATOM 1357 C CA . ASN A 1 176 ? 5.117 5.883 -17.915 1.00 93.12 176 ASN A CA 1
ATOM 1358 C C . ASN A 1 176 ? 4.460 6.114 -16.554 1.00 93.12 176 ASN A C 1
ATOM 1360 O O . ASN A 1 176 ? 5.129 6.475 -15.589 1.00 93.12 176 ASN A O 1
ATOM 1364 N N . ARG A 1 177 ? 3.147 5.901 -16.454 1.00 94.44 177 ARG A N 1
ATOM 1365 C CA . ARG A 1 177 ? 2.392 6.091 -15.219 1.00 94.44 177 ARG A CA 1
ATOM 1366 C C . ARG A 1 177 ? 1.105 5.279 -15.245 1.00 94.44 177 ARG A C 1
ATOM 1368 O O . ARG A 1 177 ? 0.410 5.306 -16.258 1.00 94.44 177 ARG A O 1
ATOM 1375 N N . ALA A 1 178 ? 0.763 4.654 -14.121 1.00 95.31 178 ALA A N 1
ATOM 1376 C CA . ALA A 1 178 ? -0.545 4.065 -13.844 1.00 95.31 178 ALA A CA 1
ATOM 1377 C C . ALA A 1 178 ? -1.169 4.735 -12.605 1.00 95.31 178 ALA A C 1
ATOM 1379 O O . ALA A 1 178 ? -0.482 4.961 -11.609 1.00 95.31 178 ALA A O 1
ATOM 1380 N N . TYR A 1 179 ? -2.440 5.135 -12.670 1.00 92.31 179 TYR A N 1
ATOM 1381 C CA . TYR A 1 179 ? -3.128 5.842 -11.581 1.00 92.31 179 TYR A CA 1
ATOM 1382 C C . TYR A 1 179 ? -4.653 5.750 -11.711 1.00 92.31 179 TYR A C 1
ATOM 1384 O O . TYR A 1 179 ? -5.149 5.348 -12.760 1.00 92.31 179 TYR A O 1
ATOM 1392 N N . GLU A 1 180 ? -5.377 6.160 -10.663 1.00 88.94 180 GLU A N 1
ATOM 1393 C CA . GLU A 1 180 ? -6.851 6.183 -10.642 1.00 88.94 180 GLU A CA 1
ATOM 1394 C C . GLU A 1 180 ? -7.452 4.815 -10.998 1.00 88.94 180 GLU A C 1
ATOM 1396 O O . GLU A 1 180 ? -8.239 4.672 -11.933 1.00 88.94 180 GLU A O 1
ATOM 1401 N N . GLU A 1 181 ? -7.025 3.785 -10.271 1.00 93.38 181 GLU A N 1
ATOM 1402 C CA . GLU A 1 181 ? -7.517 2.428 -10.436 1.00 93.38 181 GLU A CA 1
ATOM 1403 C C . GLU A 1 181 ? -8.898 2.219 -9.807 1.00 93.38 181 GLU A C 1
ATOM 1405 O O . GLU A 1 181 ? -9.258 2.816 -8.791 1.00 93.38 181 GLU A O 1
ATOM 1410 N N . GLY A 1 182 ? -9.671 1.321 -10.408 1.00 94.00 182 GLY A N 1
ATOM 1411 C CA . GLY A 1 182 ? -10.984 0.930 -9.928 1.00 94.00 182 GLY A CA 1
ATOM 1412 C C . GLY A 1 182 ? -11.333 -0.494 -10.334 1.00 94.00 182 GLY A C 1
ATOM 1413 O O . GLY A 1 182 ? -10.967 -0.975 -11.408 1.00 94.00 182 GLY A O 1
ATOM 1414 N N . TRP A 1 183 ? -12.066 -1.172 -9.459 1.00 96.44 183 TRP A N 1
ATOM 1415 C CA . TRP A 1 183 ? -12.535 -2.531 -9.692 1.00 96.44 183 TRP A CA 1
ATOM 1416 C C . TRP A 1 183 ? -13.629 -2.583 -10.759 1.00 96.44 183 TRP A C 1
ATOM 1418 O O . TRP A 1 183 ? -14.628 -1.868 -10.686 1.00 96.44 183 TRP A O 1
ATOM 1428 N N . VAL A 1 184 ? -13.466 -3.497 -11.715 1.00 95.88 184 VAL A N 1
ATOM 1429 C CA . VAL A 1 184 ? -14.493 -3.902 -12.678 1.00 95.88 184 VAL A CA 1
ATOM 1430 C C . VAL A 1 184 ? -14.933 -5.317 -12.304 1.00 95.88 184 VAL A C 1
ATOM 1432 O O . VAL A 1 184 ? -14.334 -6.317 -12.699 1.00 95.88 184 VAL A O 1
ATOM 1435 N N . GLY A 1 185 ? -15.967 -5.407 -11.466 1.00 95.19 185 GLY A N 1
ATOM 1436 C CA . GLY A 1 185 ? -16.318 -6.664 -10.799 1.00 95.19 185 GLY A CA 1
ATOM 1437 C C . GLY A 1 185 ? -15.257 -7.088 -9.772 1.00 95.19 185 GLY A C 1
ATOM 1438 O O . GLY A 1 185 ? -14.522 -6.256 -9.253 1.00 95.19 185 GLY A O 1
ATOM 1439 N N . ASN A 1 186 ? -15.180 -8.384 -9.453 1.00 94.19 186 ASN A N 1
ATOM 1440 C CA . ASN A 1 186 ? -14.265 -8.904 -8.416 1.00 94.19 186 ASN A CA 1
ATOM 1441 C C . ASN A 1 186 ? -12.901 -9.371 -8.951 1.00 94.19 186 ASN A C 1
ATOM 1443 O O . ASN A 1 186 ? -12.048 -9.800 -8.174 1.00 94.19 186 ASN A O 1
ATOM 1447 N N . HIS A 1 187 ? -12.719 -9.362 -10.273 1.00 91.38 187 HIS A N 1
ATOM 1448 C CA . HIS A 1 187 ? -11.619 -10.076 -10.929 1.00 91.38 187 HIS A CA 1
ATOM 1449 C C . HIS A 1 187 ? -10.811 -9.227 -11.906 1.00 91.38 187 HIS A C 1
ATOM 1451 O O . HIS A 1 187 ? -9.828 -9.734 -12.430 1.00 91.38 187 HIS A O 1
ATOM 1457 N N . ALA A 1 188 ? -11.206 -7.977 -12.142 1.00 94.19 188 ALA A N 1
ATOM 1458 C CA . ALA A 1 188 ? -10.508 -7.086 -13.053 1.00 94.19 188 ALA A CA 1
ATOM 1459 C C . ALA A 1 188 ? -10.366 -5.687 -12.453 1.00 94.19 188 ALA A C 1
ATOM 1461 O O . ALA A 1 188 ? -11.208 -5.236 -11.667 1.00 94.19 188 ALA A O 1
ATOM 1462 N N . LEU A 1 189 ? -9.309 -4.998 -12.863 1.00 94.44 189 LEU A N 1
ATOM 1463 C CA . LEU A 1 189 ? -9.049 -3.597 -12.580 1.00 94.44 189 LEU A CA 1
ATOM 1464 C C . LEU A 1 189 ? -9.000 -2.812 -13.887 1.00 94.44 189 LEU A C 1
ATOM 1466 O O . LEU A 1 189 ? -8.413 -3.241 -14.880 1.00 94.44 189 LEU A O 1
ATOM 1470 N N . ALA A 1 190 ? -9.588 -1.623 -13.857 1.00 95.56 190 ALA A N 1
ATOM 1471 C CA . ALA A 1 190 ? -9.318 -0.580 -14.828 1.00 95.56 190 ALA A CA 1
ATOM 1472 C C . ALA A 1 190 ? -8.463 0.497 -14.160 1.00 95.56 190 ALA A C 1
ATOM 1474 O O . ALA A 1 190 ? -8.686 0.819 -12.997 1.00 95.56 190 ALA A O 1
ATOM 1475 N N . PHE A 1 191 ? -7.500 1.062 -14.877 1.00 94.69 191 PHE A N 1
ATOM 1476 C CA . PHE A 1 191 ? -6.716 2.206 -14.410 1.00 94.69 191 PHE A CA 1
ATOM 1477 C C . PHE A 1 191 ? -6.340 3.112 -15.575 1.00 94.69 191 PHE A C 1
ATOM 1479 O O . PHE A 1 191 ? -6.391 2.705 -16.736 1.00 94.69 191 PHE A O 1
ATOM 1486 N N . ILE A 1 192 ? -5.945 4.345 -15.276 1.00 93.44 192 ILE A N 1
ATOM 1487 C CA . ILE A 1 192 ? -5.473 5.290 -16.281 1.00 93.44 192 ILE A CA 1
ATOM 1488 C C . ILE A 1 192 ? -3.972 5.093 -16.495 1.00 93.44 192 ILE A C 1
ATOM 1490 O O . ILE A 1 192 ? -3.165 5.279 -15.582 1.00 93.44 192 ILE A O 1
ATOM 1494 N N . GLY A 1 193 ? -3.606 4.726 -17.721 1.00 91.88 193 GLY A N 1
ATOM 1495 C CA . GLY A 1 193 ? -2.235 4.645 -18.207 1.00 91.88 193 GLY A CA 1
ATOM 1496 C C . GLY A 1 193 ? -1.865 5.880 -19.025 1.00 91.88 193 GLY A C 1
ATOM 1497 O O . GLY A 1 193 ? -2.641 6.309 -19.882 1.00 91.88 193 GLY A O 1
ATOM 1498 N N . ARG A 1 194 ? -0.685 6.465 -18.789 1.00 89.00 194 ARG A N 1
ATOM 1499 C CA . ARG A 1 194 ? -0.148 7.531 -19.652 1.00 89.00 194 ARG A CA 1
ATOM 1500 C C . ARG A 1 194 ? 0.758 6.937 -20.733 1.00 89.00 194 ARG A C 1
ATOM 1502 O O . ARG A 1 194 ? 1.801 6.370 -20.417 1.00 89.00 194 ARG A O 1
ATOM 1509 N N . HIS A 1 195 ? 0.346 7.097 -21.989 1.00 84.06 195 HIS A N 1
ATOM 1510 C CA . HIS A 1 195 ? 0.986 6.560 -23.191 1.00 84.06 195 HIS A CA 1
ATOM 1511 C C . HIS A 1 195 ? 1.691 7.645 -24.006 1.00 84.06 195 HIS A C 1
ATOM 1513 O O . HIS A 1 195 ? 1.236 8.791 -24.048 1.00 84.06 195 HIS A O 1
ATOM 1519 N N . THR A 1 196 ? 2.712 7.236 -24.762 1.00 81.81 196 THR A N 1
ATOM 1520 C CA . THR A 1 196 ? 3.371 8.055 -25.788 1.00 81.81 196 THR A CA 1
ATOM 1521 C C . THR A 1 196 ? 2.981 7.547 -27.179 1.00 81.81 196 THR A C 1
ATOM 1523 O O . THR A 1 196 ? 3.314 6.428 -27.560 1.00 81.81 196 THR A O 1
ATOM 1526 N N . PHE A 1 197 ? 2.281 8.350 -27.981 1.00 70.75 197 PHE A N 1
ATOM 1527 C CA . PHE A 1 197 ? 1.914 7.976 -29.353 1.00 70.75 197 PHE A CA 1
ATOM 1528 C C . PHE A 1 197 ? 3.071 8.147 -30.343 1.00 70.75 197 PHE A C 1
ATOM 1530 O O . PHE A 1 197 ? 3.961 8.963 -30.128 1.00 70.75 197 PHE A O 1
ATOM 1537 N N . ALA A 1 198 ? 2.988 7.483 -31.504 1.00 68.12 198 ALA A N 1
ATOM 1538 C CA . ALA A 1 198 ? 4.000 7.495 -32.575 1.00 68.12 198 ALA A CA 1
ATOM 1539 C C . ALA A 1 198 ? 4.434 8.893 -33.081 1.00 68.12 198 ALA A C 1
ATOM 1541 O O . ALA A 1 198 ? 5.496 9.028 -33.676 1.00 68.12 198 ALA A O 1
ATOM 1542 N N . LYS A 1 199 ? 3.639 9.948 -32.841 1.00 68.50 199 LYS A N 1
ATOM 1543 C CA . LYS A 1 199 ? 4.000 11.351 -33.143 1.00 68.50 199 LYS A CA 1
ATOM 1544 C C . LYS A 1 199 ? 4.613 12.107 -31.949 1.00 68.50 199 LYS A C 1
ATOM 1546 O O . LYS A 1 199 ? 4.630 13.334 -31.964 1.00 68.50 199 LYS A O 1
ATOM 1551 N N . GLY A 1 200 ? 5.032 11.403 -30.896 1.00 63.59 200 GLY A N 1
ATOM 1552 C CA . GLY A 1 200 ? 5.565 11.982 -29.657 1.00 63.59 200 GLY A CA 1
ATOM 1553 C C . GLY A 1 200 ? 4.525 12.709 -28.795 1.00 63.59 200 GLY A C 1
ATOM 1554 O O . GLY A 1 200 ? 4.893 13.484 -27.922 1.00 63.59 200 GLY A O 1
ATOM 1555 N N . ARG A 1 201 ? 3.224 12.508 -29.051 1.00 68.12 201 ARG A N 1
ATOM 1556 C CA . ARG A 1 201 ? 2.145 13.108 -28.249 1.00 68.12 201 ARG A CA 1
ATOM 1557 C C . ARG A 1 201 ? 1.800 12.196 -27.079 1.00 68.12 201 ARG A C 1
ATOM 1559 O O . ARG A 1 201 ? 1.555 11.013 -27.303 1.00 68.12 201 ARG A O 1
ATOM 1566 N N . GLU A 1 202 ? 1.720 12.747 -25.875 1.00 74.44 202 GLU A N 1
ATOM 1567 C CA . GLU A 1 202 ? 1.254 12.010 -24.700 1.00 74.44 202 GLU A CA 1
ATOM 1568 C C . GLU A 1 202 ? -0.277 12.008 -24.602 1.00 74.44 202 GLU A C 1
ATOM 1570 O O . GLU A 1 202 ? -0.939 12.984 -24.966 1.00 74.44 202 GLU A O 1
ATOM 1575 N N . SER A 1 203 ? -0.852 10.921 -24.087 1.00 73.94 203 SER A N 1
ATOM 1576 C CA . SER A 1 203 ? -2.265 10.874 -23.695 1.00 73.94 203 SER A CA 1
ATOM 1577 C C . SER A 1 203 ? -2.507 9.915 -22.537 1.00 73.94 203 SER A C 1
ATOM 1579 O O . SER A 1 203 ? -1.667 9.072 -22.233 1.00 73.94 203 SER A O 1
ATOM 1581 N N . ALA A 1 204 ? -3.669 10.044 -21.905 1.00 75.50 204 ALA A N 1
ATOM 1582 C CA . ALA A 1 204 ? -4.150 9.143 -20.871 1.00 75.50 204 ALA A CA 1
ATOM 1583 C C . ALA A 1 204 ? -5.256 8.238 -21.441 1.00 75.50 204 ALA A C 1
ATOM 1585 O O . ALA A 1 204 ? -6.179 8.737 -22.087 1.00 75.50 204 ALA A O 1
ATOM 1586 N N . GLY A 1 205 ? -5.170 6.930 -21.200 1.00 67.75 205 GLY A N 1
ATOM 1587 C CA . GLY A 1 205 ? -6.151 5.939 -21.647 1.00 67.75 205 GLY A CA 1
ATOM 1588 C C . GLY A 1 205 ? -6.479 4.922 -20.556 1.00 67.75 205 GLY A C 1
ATOM 1589 O O . GLY A 1 205 ? -5.670 4.688 -19.662 1.00 67.75 205 GLY A O 1
ATOM 1590 N N . ALA A 1 206 ? -7.673 4.329 -20.617 1.00 68.62 206 ALA A N 1
ATOM 1591 C CA . ALA A 1 206 ? -8.056 3.252 -19.709 1.00 68.62 206 ALA A CA 1
ATOM 1592 C C . ALA A 1 206 ? -7.352 1.945 -20.105 1.00 68.62 206 ALA A C 1
ATOM 1594 O O . ALA A 1 206 ? -7.438 1.506 -21.252 1.00 68.62 206 ALA A O 1
ATOM 1595 N N . VAL A 1 207 ? -6.685 1.317 -19.143 1.00 74.81 207 VAL A N 1
ATOM 1596 C CA . VAL A 1 207 ? -6.051 0.003 -19.262 1.00 74.81 207 VAL A CA 1
ATOM 1597 C C . VAL A 1 207 ? -6.837 -0.981 -18.407 1.00 74.81 207 VAL A C 1
ATOM 1599 O O . VAL A 1 207 ? -7.138 -0.683 -17.255 1.00 74.81 207 VAL A O 1
ATOM 1602 N N . TYR A 1 208 ? -7.145 -2.152 -18.966 1.00 66.50 208 TYR A N 1
ATOM 1603 C CA . TYR A 1 208 ? -7.861 -3.231 -18.285 1.00 66.50 208 TYR A CA 1
ATOM 1604 C C . TYR A 1 208 ? -6.903 -4.391 -18.000 1.00 66.50 208 TYR A C 1
ATOM 1606 O O . TYR A 1 208 ? -6.133 -4.805 -18.881 1.00 66.50 208 TYR A O 1
ATOM 1614 N N . ARG A 1 209 ? -6.929 -4.891 -16.766 1.00 70.50 209 ARG A N 1
ATOM 1615 C CA . ARG A 1 209 ? -6.122 -6.017 -16.288 1.00 70.50 209 ARG A CA 1
ATOM 1616 C C . ARG A 1 209 ? -6.947 -6.950 -15.421 1.00 70.50 209 ARG A C 1
ATOM 1618 O O . ARG A 1 209 ? -7.852 -6.449 -14.719 1.00 70.50 209 ARG A O 1
#

Foldseek 3Di:
DDDDDPDDDQAAQFDWDADPPPRDIDTQDGDDQRKGWDLWDAQQPARKIKTKIAAHNADPVGGDDQFRIFIWMGDPSDIFTAAWADCDPPDFALHAQGHWANWDAANNRQKTKTKHFHVNLCVVPVLRRAIFIKMWGQDDFRDDPDPDPSGDTHRTRMDTPDDADSDADACDPHFNHWADWDDPHRPKIWTWGWHQHPVRDIDIDIDMD

Secondary structure (DSSP, 8-state):
-----TT------EEEEE-TTT--EEEEEE--TT--EEEEEE-SSSSEEEEEE--SS--SSSSS-TTS-EEEEEETTEEEESS-B--SSSPPTT-BSEEEEEEEE-TTSS-EEEEEEEHHHHHH-GGG---EEEEEES---B-----STT-B-BSSEEEE---B-SSPPTTSS-BSEEEEEEEETTTEEEEEEEEE-TTS-EEEEEEE-

Organism: Escherichia coli (NCBI:txid562)